Protein AF-A0A452QYX8-F1 (afdb_monomer_lite)

Foldseek 3Di:
DDDDDDDDDDDDDDDDDDDDDDDDDDDDDDDDDDDDDDDDDDDDDDPPPPPPQLPPPPDPVVVVVVVLLDDPPPLLQLCVVDDVVVVVPDDPLLRLLVNLVSVLLNLLSVLLSLLSLCCSLPLVSCVVVVVDDPVLSCLLAVDSVLQSVLSVVLNVVVVVQCVVDSRRDFCLVSLCVQLHDPNVVSLLVRLLSLLQSLVVNVVVLVVCLVVPVVSVSSQVVSCPPVSVVNPHSSRSSCSSLVSLVCVLVSLVSSLVSDDPPDPRNVSSVVSSVSSVVSNVSSVVSNVVSVVVVVVCVVVVVPPDDPPPPDDDPDDDD

Structure (mmCIF, N/CA/C/O backbone):
data_AF-A0A452QYX8-F1
#
_entry.id   AF-A0A452QYX8-F1
#
loop_
_atom_site.group_PDB
_atom_site.id
_atom_site.type_symbol
_atom_site.label_atom_id
_atom_site.label_alt_id
_atom_site.label_comp_id
_atom_site.label_asym_id
_atom_site.label_entity_id
_atom_site.label_seq_id
_atom_site.pdbx_PDB_ins_code
_atom_site.Cartn_x
_atom_site.Cartn_y
_atom_site.Cartn_z
_atom_site.occupancy
_atom_site.B_iso_or_equiv
_atom_site.auth_seq_id
_atom_site.auth_comp_id
_atom_site.auth_asym_id
_atom_site.auth_atom_id
_atom_site.pdbx_PDB_model_num
ATOM 1 N N . MET A 1 1 ? 25.063 50.027 1.942 1.00 41.03 1 MET A N 1
ATOM 2 C CA . MET A 1 1 ? 25.929 49.756 3.109 1.00 41.03 1 MET A CA 1
ATOM 3 C C . MET A 1 1 ? 25.038 49.933 4.316 1.00 41.03 1 MET A C 1
ATOM 5 O O . MET A 1 1 ? 24.926 51.041 4.819 1.00 41.03 1 MET A O 1
ATOM 9 N N . ASP A 1 2 ? 24.307 48.876 4.660 1.00 30.17 2 ASP A N 1
ATOM 10 C CA . ASP A 1 2 ? 23.286 48.919 5.704 1.00 30.17 2 ASP A CA 1
ATOM 11 C C . ASP A 1 2 ? 23.851 48.430 7.032 1.00 30.17 2 ASP A C 1
ATOM 13 O O . ASP A 1 2 ? 24.549 47.418 7.113 1.00 30.17 2 ASP A O 1
ATOM 17 N N . VAL A 1 3 ? 23.571 49.237 8.048 1.00 35.19 3 VAL A N 1
ATOM 18 C CA . VAL A 1 3 ? 24.049 49.147 9.421 1.00 35.19 3 VAL A CA 1
ATOM 19 C C . VAL A 1 3 ? 23.201 48.125 10.165 1.00 35.19 3 VAL A C 1
ATOM 21 O O . VAL A 1 3 ? 21.988 48.282 10.287 1.00 35.19 3 VAL A O 1
ATOM 24 N N . ALA A 1 4 ? 23.857 47.090 10.682 1.00 36.78 4 ALA A N 1
ATOM 25 C CA . ALA A 1 4 ? 23.260 46.096 11.551 1.00 36.78 4 ALA A CA 1
ATOM 26 C C . ALA A 1 4 ? 23.839 46.195 12.968 1.00 36.78 4 ALA A C 1
ATOM 28 O O . ALA A 1 4 ? 25.051 46.308 13.160 1.00 36.78 4 ALA A O 1
ATOM 29 N N . THR A 1 5 ? 22.947 45.934 13.923 1.00 40.47 5 THR A N 1
ATOM 30 C CA . THR A 1 5 ? 23.172 45.324 15.246 1.00 40.47 5 THR A CA 1
ATOM 31 C C . THR A 1 5 ? 23.483 46.236 16.436 1.00 40.47 5 THR A C 1
ATOM 33 O O . THR A 1 5 ? 24.623 46.485 16.814 1.00 40.47 5 THR A O 1
ATOM 36 N N . GLU A 1 6 ? 22.393 46.608 17.104 1.00 32.75 6 GLU A N 1
ATOM 37 C CA . GLU A 1 6 ? 22.288 46.989 18.510 1.00 32.75 6 GLU A CA 1
ATOM 38 C C . GLU A 1 6 ? 21.817 45.765 19.323 1.00 32.75 6 GLU A C 1
ATOM 40 O O . GLU A 1 6 ? 20.870 45.101 18.903 1.00 32.75 6 GLU A O 1
ATOM 45 N N . ALA A 1 7 ? 22.488 45.455 20.445 1.00 35.78 7 ALA A N 1
ATOM 46 C CA . ALA A 1 7 ? 21.925 44.913 21.702 1.00 35.78 7 ALA A CA 1
ATOM 47 C C . ALA A 1 7 ? 23.021 44.259 22.575 1.00 35.78 7 ALA A C 1
ATOM 49 O O . ALA A 1 7 ? 23.291 43.063 22.478 1.00 35.78 7 ALA A O 1
ATOM 50 N N . ALA A 1 8 ? 23.608 45.031 23.494 1.00 33.41 8 ALA A N 1
ATOM 51 C CA . ALA A 1 8 ? 24.379 44.506 24.622 1.00 33.41 8 ALA A CA 1
ATOM 52 C C . ALA A 1 8 ? 23.464 44.433 25.858 1.00 33.41 8 ALA A C 1
ATOM 54 O O . ALA A 1 8 ? 22.992 45.459 26.346 1.00 33.41 8 ALA A O 1
ATOM 55 N N . ARG A 1 9 ? 23.188 43.219 26.357 1.00 37.72 9 ARG A N 1
ATOM 56 C CA . ARG A 1 9 ? 22.491 42.985 27.633 1.00 37.72 9 ARG A CA 1
ATOM 57 C C . ARG A 1 9 ? 23.493 42.658 28.738 1.00 37.72 9 ARG A C 1
ATOM 59 O O . ARG A 1 9 ? 24.423 41.881 28.549 1.00 37.72 9 ARG A O 1
ATOM 66 N N . LEU A 1 10 ? 23.252 43.292 29.878 1.00 34.25 10 LEU A N 1
ATOM 67 C CA . LEU A 1 10 ? 24.051 43.315 31.094 1.00 34.25 10 LEU A CA 1
ATOM 68 C C . LEU A 1 10 ? 23.762 42.140 32.057 1.00 34.25 10 LEU A C 1
ATOM 70 O O . LEU A 1 10 ? 22.694 41.534 32.019 1.00 34.25 10 LEU A O 1
ATOM 74 N N . HIS A 1 11 ? 24.696 41.998 33.007 1.00 36.09 11 HIS A N 1
ATOM 75 C CA . HIS A 1 11 ? 24.599 41.443 34.369 1.00 36.09 11 HIS A CA 1
ATOM 76 C C . HIS A 1 11 ? 24.686 39.920 34.580 1.00 36.09 11 HIS A C 1
ATOM 78 O O . HIS A 1 11 ? 23.686 39.215 34.674 1.00 36.09 11 HIS A O 1
ATOM 84 N N . GLN A 1 12 ? 25.915 39.458 34.847 1.00 31.02 12 GLN A N 1
ATOM 85 C CA . GLN A 1 12 ? 26.198 38.323 35.731 1.00 31.02 12 GLN A CA 1
ATOM 86 C C . GLN A 1 12 ? 27.118 38.784 36.878 1.00 31.02 12 GLN A C 1
ATOM 88 O O . GLN A 1 12 ? 28.213 39.285 36.639 1.00 31.02 12 GLN A O 1
ATOM 93 N N . SER A 1 13 ? 26.652 38.584 38.109 1.00 32.91 13 SER A N 1
ATOM 94 C CA . SER A 1 13 ? 27.374 38.654 39.390 1.00 32.91 13 SER A CA 1
ATOM 95 C C . SER A 1 13 ? 26.723 37.596 40.289 1.00 32.91 13 SER A C 1
ATOM 97 O O . SER A 1 13 ? 25.525 37.377 40.157 1.00 32.91 13 SER A O 1
ATOM 99 N N . ALA A 1 14 ? 27.327 36.966 41.287 1.00 31.86 14 ALA A N 1
ATOM 100 C CA . ALA A 1 14 ? 28.685 36.557 41.615 1.00 31.86 14 ALA A CA 1
ATOM 101 C C . ALA A 1 14 ? 28.536 35.623 42.846 1.00 31.86 14 ALA A C 1
ATOM 103 O O . ALA A 1 14 ? 27.644 35.833 43.661 1.00 31.86 14 ALA A O 1
ATOM 104 N N . SER A 1 15 ? 29.465 34.674 42.994 1.00 31.38 15 SER A N 1
ATOM 105 C CA . SER A 1 15 ? 29.974 34.071 44.246 1.00 31.38 15 SER A CA 1
ATOM 106 C C . SER A 1 15 ? 29.137 33.125 45.145 1.00 31.38 15 SER A C 1
ATOM 108 O O . SER A 1 15 ? 28.291 33.536 45.929 1.00 31.38 15 SER A O 1
ATOM 110 N N . SER A 1 16 ? 29.495 31.836 45.065 1.00 30.66 16 SER A N 1
ATOM 111 C CA . SER A 1 16 ? 30.162 30.962 46.067 1.00 30.66 16 SER A CA 1
ATOM 112 C C . SER A 1 16 ? 29.931 31.101 47.593 1.00 30.66 16 SER A C 1
ATOM 114 O O . SER A 1 16 ? 30.224 32.145 48.166 1.00 30.66 16 SER A O 1
ATOM 116 N N . SER A 1 17 ? 29.621 29.972 48.272 1.00 31.33 17 SER A N 1
ATOM 117 C CA . SER A 1 17 ? 30.535 29.202 49.176 1.00 31.33 17 SER A CA 1
ATOM 118 C C . SER A 1 17 ? 29.911 28.561 50.445 1.00 31.33 17 SER A C 1
ATOM 120 O O . SER A 1 17 ? 29.167 29.202 51.175 1.00 31.33 17 SER A O 1
ATOM 122 N N . ALA A 1 18 ? 30.419 27.348 50.748 1.00 31.34 18 ALA A N 1
ATOM 123 C CA . ALA A 1 18 ? 30.773 26.752 52.062 1.00 31.34 18 ALA A CA 1
ATOM 124 C C . ALA A 1 18 ? 29.769 25.920 52.920 1.00 31.34 18 ALA A C 1
ATOM 126 O O . ALA A 1 18 ? 28.916 26.437 53.628 1.00 31.34 18 ALA A O 1
ATOM 127 N N . SER A 1 19 ? 30.009 24.595 52.898 1.00 30.27 19 SER A N 1
ATOM 128 C CA . SER A 1 19 ? 30.256 23.604 53.981 1.00 30.27 19 SER A CA 1
ATOM 129 C C . SER A 1 19 ? 29.717 23.771 55.423 1.00 30.27 19 SER A C 1
ATOM 131 O O . SER A 1 19 ? 30.043 24.749 56.086 1.00 30.27 19 SER A O 1
ATOM 133 N N . SER A 1 20 ? 29.157 22.687 56.009 1.00 33.16 20 SER A N 1
ATOM 134 C CA . SER A 1 20 ? 29.792 21.824 57.059 1.00 33.16 20 SER A CA 1
ATOM 135 C C . SER A 1 20 ? 28.806 21.072 57.992 1.00 33.16 20 SER A C 1
ATOM 137 O O . SER A 1 20 ? 27.947 21.670 58.624 1.00 33.16 20 SER A O 1
ATOM 139 N N . LEU A 1 21 ? 29.011 19.749 58.082 1.00 30.14 21 LEU A N 1
ATOM 140 C CA . LEU A 1 21 ? 28.940 18.785 59.209 1.00 30.14 21 LEU A CA 1
ATOM 141 C C . LEU A 1 21 ? 28.249 19.133 60.565 1.00 30.14 21 LEU A C 1
ATOM 143 O O . LEU A 1 21 ? 28.649 20.067 61.249 1.00 30.14 21 LEU A O 1
ATOM 147 N N . SER A 1 22 ? 27.427 18.183 61.063 1.00 32.44 22 SER A N 1
ATOM 148 C CA . SER A 1 22 ? 27.677 17.343 62.274 1.00 32.44 22 SER A CA 1
ATOM 149 C C . SER A 1 22 ? 26.584 17.258 63.375 1.00 32.44 22 SER A C 1
ATOM 151 O O . SER A 1 22 ? 26.289 18.225 64.066 1.00 32.44 22 SER A O 1
ATOM 153 N N . THR A 1 23 ? 26.157 16.010 63.643 1.00 32.28 23 THR A N 1
ATOM 154 C CA . THR A 1 23 ? 25.865 15.342 64.946 1.00 32.28 23 THR A CA 1
ATOM 155 C C . THR A 1 23 ? 24.762 15.804 65.914 1.00 32.28 23 THR A C 1
ATOM 157 O O . THR A 1 23 ? 24.773 16.934 66.390 1.00 32.28 23 THR A O 1
ATOM 160 N N . ARG A 1 24 ? 23.956 14.808 66.346 1.00 34.75 24 ARG A N 1
ATOM 161 C CA . ARG A 1 24 ? 23.417 14.468 67.701 1.00 34.75 24 ARG A CA 1
ATOM 162 C C . ARG A 1 24 ? 22.048 13.780 67.523 1.00 34.75 24 ARG A C 1
ATOM 164 O O . ARG A 1 24 ? 21.297 14.198 66.661 1.00 34.75 24 ARG A O 1
ATOM 171 N N . SER A 1 25 ? 21.592 12.785 68.279 1.00 32.38 25 SER A N 1
ATOM 172 C CA . SER A 1 25 ? 22.139 11.869 69.285 1.00 32.38 25 SER A CA 1
ATOM 173 C C . SER A 1 25 ? 21.069 10.774 69.508 1.00 32.38 25 SER A C 1
ATOM 175 O O . SER A 1 25 ? 19.920 10.941 69.110 1.00 32.38 25 SER A O 1
ATOM 177 N N . LEU A 1 26 ? 21.490 9.672 70.120 1.00 35.78 26 LEU A N 1
ATOM 178 C CA . LEU A 1 26 ? 20.805 8.404 70.415 1.00 35.78 26 LEU A CA 1
ATOM 179 C C . LEU A 1 26 ? 19.522 8.514 71.265 1.00 35.78 26 LEU A C 1
ATOM 181 O O . LEU A 1 26 ? 19.498 9.331 72.174 1.00 35.78 26 LEU A O 1
ATOM 185 N N . GLU A 1 27 ? 18.564 7.592 71.064 1.00 32.50 27 GLU A N 1
ATOM 186 C CA . GLU A 1 27 ? 18.103 6.619 72.085 1.00 32.50 27 GLU A CA 1
ATOM 187 C C . GLU A 1 27 ? 17.128 5.559 71.498 1.00 32.50 27 GLU A C 1
ATOM 189 O O . GLU A 1 27 ? 16.281 5.845 70.658 1.00 32.50 27 GLU A O 1
ATOM 194 N N . ASN A 1 28 ? 17.323 4.306 71.923 1.00 32.19 28 ASN A N 1
ATOM 195 C CA . ASN A 1 28 ? 16.613 3.041 71.613 1.00 32.19 28 ASN A CA 1
ATOM 196 C C . ASN A 1 28 ? 15.821 2.635 72.902 1.00 32.19 28 ASN A C 1
ATOM 198 O O . ASN A 1 28 ? 15.945 3.380 73.875 1.00 32.19 28 ASN A O 1
ATOM 202 N N . PRO A 1 29 ? 15.191 1.448 73.115 1.00 48.88 29 PRO A N 1
ATOM 203 C CA . PRO A 1 29 ? 14.527 0.424 72.275 1.00 48.88 29 PRO A CA 1
ATOM 204 C C . PRO A 1 29 ? 13.103 0.036 72.788 1.00 48.88 29 PRO A C 1
ATOM 206 O O . PRO A 1 29 ? 12.734 0.337 73.920 1.00 48.88 29 PRO A O 1
ATOM 209 N N . THR A 1 30 ? 12.308 -0.744 72.035 1.00 35.09 30 THR A N 1
ATOM 210 C CA . THR A 1 30 ? 11.285 -1.688 72.589 1.00 35.09 30 THR A CA 1
ATOM 211 C C . THR A 1 30 ? 10.844 -2.724 71.520 1.00 35.09 30 THR A C 1
ATOM 213 O O . THR A 1 30 ? 11.145 -2.521 70.346 1.00 35.09 30 THR A O 1
ATOM 216 N N . PRO A 1 31 ? 10.244 -3.884 71.881 1.00 44.38 31 PRO A N 1
ATOM 217 C CA . PRO A 1 31 ? 10.705 -5.217 71.481 1.00 44.38 31 PRO A CA 1
ATOM 218 C C . PRO A 1 31 ? 9.672 -5.955 70.580 1.00 44.38 31 PRO A C 1
ATOM 220 O O . PRO A 1 31 ? 8.654 -5.369 70.208 1.00 44.38 31 PRO A O 1
ATOM 223 N N . PRO A 1 32 ? 9.916 -7.221 70.175 1.00 53.66 32 PRO A N 1
ATOM 224 C CA . PRO A 1 32 ? 9.121 -7.919 69.164 1.00 53.66 32 PRO A CA 1
ATOM 225 C C . PRO A 1 32 ? 7.902 -8.596 69.802 1.00 53.66 32 PRO A C 1
ATOM 227 O O . PRO A 1 32 ? 7.934 -8.835 70.995 1.00 53.66 32 PRO A O 1
ATOM 230 N N . PHE A 1 33 ? 6.855 -8.921 69.036 1.00 32.00 33 PHE A N 1
ATOM 231 C CA . PHE A 1 33 ? 6.054 -10.158 69.149 1.00 32.00 33 PHE A CA 1
ATOM 232 C C . PHE A 1 33 ? 4.836 -10.089 68.210 1.00 32.00 33 PHE A C 1
ATOM 234 O O . PHE A 1 33 ? 3.976 -9.218 68.302 1.00 32.00 33 PHE A O 1
ATOM 241 N N . THR A 1 34 ? 4.766 -11.053 67.297 1.00 42.81 34 THR A N 1
ATOM 242 C CA . THR A 1 34 ? 3.585 -11.405 66.499 1.00 42.81 34 THR A CA 1
ATOM 243 C C . THR A 1 34 ? 2.470 -11.992 67.368 1.00 42.81 34 THR A C 1
ATOM 245 O O . THR A 1 34 ? 2.772 -12.740 68.298 1.00 42.81 34 THR A O 1
ATOM 248 N N . PRO A 1 35 ? 1.204 -11.861 66.940 1.00 33.78 35 PRO A N 1
ATOM 249 C CA . PRO A 1 35 ? 0.357 -13.049 66.866 1.00 33.78 35 PRO A CA 1
ATOM 250 C C . PRO A 1 35 ? -0.402 -13.168 65.536 1.00 33.78 35 PRO A C 1
ATOM 252 O O . PRO A 1 35 ? -0.934 -12.205 64.985 1.00 33.78 35 PRO A O 1
ATOM 255 N N . LYS A 1 36 ? -0.453 -14.404 65.028 1.00 35.38 36 LYS A N 1
ATOM 256 C CA . LYS A 1 36 ? -1.333 -14.841 63.941 1.00 35.38 36 LYS A CA 1
ATOM 257 C C . LYS A 1 36 ? -2.718 -15.219 64.487 1.00 35.38 36 LYS A C 1
ATOM 259 O O . LYS A 1 36 ? -2.832 -15.697 65.608 1.00 35.38 36 LYS A O 1
ATOM 264 N N . MET A 1 37 ? -3.680 -15.152 63.561 1.00 34.94 37 MET A N 1
ATOM 265 C CA . MET A 1 37 ? -5.010 -15.785 63.489 1.00 34.94 37 MET A CA 1
ATOM 266 C C . MET A 1 37 ? -6.230 -14.975 63.937 1.00 34.94 37 MET A C 1
ATOM 268 O O . MET A 1 37 ? -6.358 -14.543 65.074 1.00 34.94 37 MET A O 1
ATOM 272 N N . GLY A 1 38 ? -7.168 -14.855 62.985 1.00 32.44 38 GLY A N 1
ATOM 273 C CA . GLY A 1 38 ? -8.522 -14.355 63.208 1.00 32.44 38 GLY A CA 1
ATOM 274 C C . GLY A 1 38 ? -9.148 -13.568 62.051 1.00 32.44 38 GLY A C 1
ATOM 275 O O . GLY A 1 38 ? -9.873 -12.617 62.323 1.00 32.44 38 GLY A O 1
ATOM 276 N N . ARG A 1 39 ? -8.906 -13.888 60.765 1.00 34.25 39 ARG A N 1
ATOM 277 C CA . ARG A 1 39 ? -9.647 -13.209 59.681 1.00 34.25 39 ARG A CA 1
ATOM 278 C C . ARG A 1 39 ? -11.029 -13.854 59.526 1.00 34.25 39 ARG A C 1
ATOM 280 O O . ARG A 1 39 ? -11.170 -14.896 58.893 1.00 34.25 39 ARG A O 1
ATOM 287 N N . ARG A 1 40 ? -12.044 -13.221 60.126 1.00 33.22 40 ARG A N 1
ATOM 288 C CA . ARG A 1 40 ? -13.458 -13.442 59.794 1.00 33.22 40 ARG A CA 1
ATOM 289 C C . ARG A 1 40 ? -13.692 -13.133 58.318 1.00 33.22 40 ARG A C 1
ATOM 291 O O . ARG A 1 40 ? -13.220 -12.126 57.797 1.00 33.22 40 ARG A O 1
ATOM 298 N N . SER A 1 41 ? -14.465 -14.014 57.699 1.00 37.12 41 SER A N 1
ATOM 299 C CA . SER A 1 41 ? -15.096 -13.857 56.397 1.00 37.12 41 SER A CA 1
ATOM 300 C C . SER A 1 41 ? -15.918 -12.566 56.332 1.00 37.12 41 SER A C 1
ATOM 302 O O . SER A 1 41 ? -16.896 -12.421 57.062 1.00 37.12 41 SER A O 1
ATOM 304 N N . ILE A 1 42 ? -15.561 -11.678 55.407 1.00 35.84 42 ILE A N 1
ATOM 305 C CA . ILE A 1 42 ? -16.484 -10.716 54.804 1.00 35.84 42 ILE A CA 1
ATOM 306 C C . ILE A 1 42 ? -16.352 -10.931 53.297 1.00 35.84 42 ILE A C 1
ATOM 308 O O . ILE A 1 42 ? -15.283 -10.720 52.727 1.00 35.84 42 ILE A O 1
ATOM 312 N N . LYS A 1 43 ? -17.425 -11.433 52.678 1.00 31.25 43 LYS A N 1
ATOM 313 C CA . LYS A 1 43 ? -17.579 -11.495 51.224 1.00 31.25 43 LYS A CA 1
ATOM 314 C C . LYS A 1 43 ? -17.567 -10.060 50.695 1.00 31.25 43 LYS A C 1
ATOM 316 O O . LYS A 1 43 ? -18.509 -9.317 50.957 1.00 31.25 43 LYS A O 1
ATOM 321 N N . SER A 1 44 ? -16.523 -9.688 49.965 1.00 31.31 44 SER A N 1
ATOM 322 C CA . SER A 1 44 ? -16.561 -8.527 49.074 1.00 31.31 44 SER A CA 1
ATOM 323 C C . SER A 1 44 ? -17.260 -8.928 47.768 1.00 31.31 44 SER A C 1
ATOM 325 O O . SER A 1 44 ? -17.103 -10.077 47.344 1.00 31.31 44 SER A O 1
ATOM 327 N N . PRO A 1 45 ? -18.037 -8.037 47.128 1.00 35.78 45 PRO A N 1
ATOM 328 C CA . PRO A 1 45 ? -18.717 -8.354 45.882 1.00 35.78 45 PRO A CA 1
ATOM 329 C C . PRO A 1 45 ? -17.677 -8.541 44.778 1.00 35.78 45 PRO A C 1
ATOM 331 O O . PRO A 1 45 ? -16.727 -7.769 44.661 1.00 35.78 45 PRO A O 1
ATOM 334 N N . SER A 1 46 ? -17.874 -9.583 43.986 1.00 32.62 46 SER A N 1
ATOM 335 C CA . SER A 1 46 ? -17.121 -9.915 42.785 1.00 32.62 46 SER A CA 1
ATOM 336 C C . SER A 1 46 ? -17.086 -8.744 41.793 1.00 32.62 46 SER A C 1
ATOM 338 O O . SER A 1 46 ? -18.026 -8.561 41.022 1.00 32.62 46 SER A O 1
ATOM 340 N N . LEU A 1 47 ? -15.989 -7.982 41.773 1.00 40.69 47 LEU A N 1
ATOM 341 C CA . LEU A 1 47 ? -15.476 -7.453 40.512 1.00 40.69 47 LEU A CA 1
ATOM 342 C C . LEU A 1 47 ? -14.880 -8.651 39.772 1.00 40.69 47 LEU A C 1
ATOM 344 O O . LEU A 1 47 ? -13.986 -9.307 40.307 1.00 40.69 47 LEU A O 1
ATOM 348 N N . GLY A 1 48 ? -15.408 -8.957 38.587 1.00 35.84 48 GLY A N 1
ATOM 349 C CA . GLY A 1 48 ? -14.852 -9.970 37.696 1.00 35.84 48 GLY A CA 1
ATOM 350 C C . GLY A 1 48 ? -13.383 -9.661 37.435 1.00 35.84 48 GLY A C 1
ATOM 351 O O . GLY A 1 48 ? -13.050 -8.706 36.739 1.00 35.84 48 GLY A O 1
ATOM 352 N N . PHE A 1 49 ? -12.513 -10.429 38.077 1.00 37.47 49 PHE A N 1
ATOM 353 C CA . PHE A 1 49 ? -11.073 -10.329 37.952 1.00 37.47 49 PHE A CA 1
ATOM 354 C C . PHE A 1 49 ? -10.725 -10.961 36.596 1.00 37.47 49 PHE A C 1
ATOM 356 O O . PHE A 1 49 ? -10.810 -12.178 36.442 1.00 37.47 49 PHE A O 1
ATOM 363 N N . CYS A 1 50 ? -10.407 -10.138 35.591 1.00 43.31 50 CYS A N 1
ATOM 364 C CA . CYS A 1 50 ? -9.714 -10.596 34.384 1.00 43.31 50 CYS A CA 1
ATOM 365 C C . CYS A 1 50 ? -8.286 -10.976 34.796 1.00 43.31 50 CYS A C 1
ATOM 367 O O . CYS A 1 50 ? -7.371 -10.163 34.708 1.00 43.31 50 CYS A O 1
ATOM 369 N N . THR A 1 51 ? -8.133 -12.162 35.385 1.00 40.81 51 THR A N 1
ATOM 370 C CA . THR A 1 51 ? -6.833 -12.728 35.791 1.00 40.81 51 THR A CA 1
ATOM 371 C C . THR A 1 51 ? -6.312 -13.795 34.873 1.00 40.81 51 THR A C 1
ATOM 373 O O . THR A 1 51 ? -5.144 -14.161 34.994 1.00 40.81 51 THR A O 1
ATOM 376 N N . ASP A 1 52 ? -7.142 -14.295 33.972 1.00 45.28 52 ASP A N 1
ATOM 377 C CA . ASP A 1 52 ? -6.574 -15.012 32.857 1.00 45.28 52 ASP A CA 1
ATOM 378 C C . ASP A 1 52 ? -5.837 -13.951 32.055 1.00 45.28 52 ASP A C 1
ATOM 380 O O . ASP A 1 52 ? -6.393 -12.889 31.749 1.00 45.28 52 ASP A O 1
ATOM 384 N N . ALA A 1 53 ? -4.547 -14.191 31.799 1.00 46.09 53 ALA A N 1
ATOM 385 C CA . ALA A 1 53 ? -3.860 -13.467 30.748 1.00 46.09 53 ALA A CA 1
ATOM 386 C C . ALA A 1 53 ? -4.852 -13.393 29.575 1.00 46.09 53 ALA A C 1
ATOM 388 O O . ALA A 1 53 ? -5.568 -14.358 29.306 1.00 46.09 53 ALA A O 1
ATOM 389 N N . LEU A 1 54 ? -4.988 -12.247 28.922 1.00 54.28 54 LEU A N 1
ATOM 390 C CA . LEU A 1 54 ? -5.838 -12.219 27.735 1.00 54.28 54 LEU A CA 1
ATOM 391 C C . LEU A 1 54 ? -5.139 -13.031 26.621 1.00 54.28 54 LEU A C 1
ATOM 393 O O . LEU A 1 54 ? -5.793 -13.659 25.806 1.00 54.28 54 LEU A O 1
ATOM 397 N N . LEU A 1 55 ? -3.811 -13.195 26.686 1.00 54.28 55 LEU A N 1
ATOM 398 C CA . LEU A 1 55 ? -2.989 -13.887 25.686 1.00 54.28 55 LEU A CA 1
ATOM 399 C C . LEU A 1 55 ? -2.403 -15.302 26.009 1.00 54.28 55 LEU A C 1
ATOM 401 O O . LEU A 1 55 ? -1.362 -15.645 25.460 1.00 54.28 55 LEU A O 1
ATOM 405 N N . PRO A 1 56 ? -3.010 -16.202 26.815 1.00 43.38 56 PRO A N 1
ATOM 406 C CA . PRO A 1 56 ? -2.519 -17.559 27.064 1.00 43.38 56 PRO A CA 1
ATOM 407 C C . PRO A 1 56 ? -2.931 -18.542 25.956 1.00 43.38 56 PRO A C 1
ATOM 409 O O . PRO A 1 56 ? -2.637 -19.732 26.049 1.00 43.38 56 PRO A O 1
ATOM 412 N N . HIS A 1 57 ? -3.594 -18.063 24.898 1.00 45.06 57 HIS A N 1
ATOM 413 C CA . HIS A 1 57 ? -4.097 -18.878 23.792 1.00 45.06 57 HIS A CA 1
ATOM 414 C C . HIS A 1 57 ? -3.642 -18.388 22.409 1.00 45.06 57 HIS A C 1
ATOM 416 O O . HIS A 1 57 ? -4.406 -18.460 21.447 1.00 45.06 57 HIS A O 1
ATOM 422 N N . LEU A 1 58 ? -2.373 -17.988 22.270 1.00 49.03 58 LEU A N 1
ATOM 423 C CA . LEU A 1 58 ? -1.652 -18.200 21.003 1.00 49.03 58 LEU A CA 1
ATOM 424 C C . LEU A 1 58 ? -1.465 -19.720 20.812 1.00 49.03 58 LEU A C 1
ATOM 426 O O . LEU A 1 58 ? -0.368 -20.249 20.967 1.00 49.03 58 LEU A O 1
ATOM 430 N N . LEU A 1 59 ? -2.564 -20.451 20.601 1.00 43.75 59 LEU A N 1
ATOM 431 C CA . LEU A 1 59 ? -2.518 -21.877 20.297 1.00 43.75 59 LEU A CA 1
ATOM 432 C C . LEU A 1 59 ? -1.909 -22.076 18.908 1.00 43.75 59 LEU A C 1
ATOM 434 O O . LEU A 1 59 ? -2.091 -21.263 18.003 1.00 43.75 59 LEU A O 1
ATOM 438 N N . GLU A 1 60 ? -1.210 -23.198 18.777 1.00 47.00 60 GLU A N 1
ATOM 439 C CA . GLU A 1 60 ? -0.401 -23.663 17.644 1.00 47.00 60 GLU A CA 1
ATOM 440 C C . GLU A 1 60 ? -1.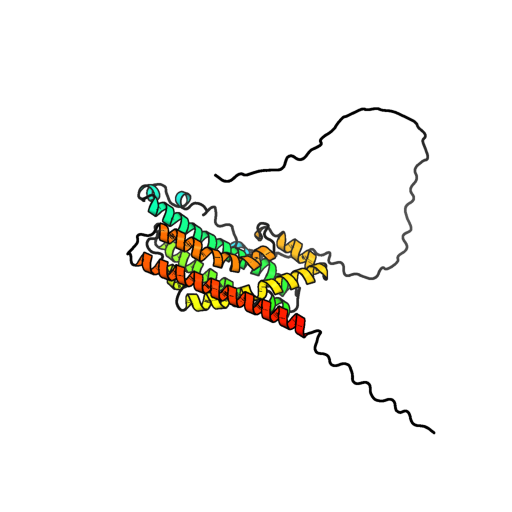080 -23.616 16.259 1.00 47.00 60 GLU A C 1
ATOM 442 O O . GLU A 1 60 ? -0.397 -23.747 15.247 1.00 47.00 60 GLU A O 1
ATOM 447 N N . GLU A 1 61 ? -2.390 -23.365 16.184 1.00 47.75 61 GLU A N 1
ATOM 448 C CA . GLU A 1 61 ? -3.140 -23.199 14.933 1.00 47.75 61 GLU A CA 1
ATOM 449 C C . GLU A 1 61 ? -2.932 -21.821 14.267 1.00 47.75 61 GLU A C 1
ATOM 451 O O . GLU A 1 61 ? -2.877 -21.755 13.040 1.00 47.75 61 GLU A O 1
ATOM 456 N N . ASP A 1 62 ? -2.719 -20.738 15.031 1.00 49.12 62 ASP A N 1
ATOM 457 C CA . ASP A 1 62 ? -2.444 -19.391 14.475 1.00 49.12 62 ASP A CA 1
ATOM 458 C C . ASP A 1 62 ? -0.974 -19.235 14.034 1.00 49.12 62 ASP A C 1
ATOM 460 O O . ASP A 1 62 ? -0.632 -18.392 13.203 1.00 49.12 62 ASP A O 1
ATOM 464 N N . LEU A 1 63 ? -0.082 -20.095 14.543 1.00 49.81 63 LEU A N 1
ATOM 465 C CA . LEU A 1 63 ? 1.349 -20.115 14.217 1.00 49.81 63 LEU A CA 1
ATOM 466 C C . LEU A 1 63 ? 1.619 -20.334 12.715 1.00 49.81 63 LEU A C 1
ATOM 468 O O . LEU A 1 63 ? 2.612 -19.821 12.201 1.00 49.81 63 LEU A O 1
ATOM 472 N N . GLY A 1 64 ? 0.720 -21.021 11.998 1.00 50.94 64 GLY A N 1
ATOM 473 C CA . GLY A 1 64 ? 0.828 -21.256 10.553 1.00 50.94 64 GLY A CA 1
ATOM 474 C C . GLY A 1 64 ? 0.637 -20.000 9.693 1.00 50.94 64 GLY A C 1
ATOM 475 O O . GLY A 1 64 ? 1.384 -19.796 8.742 1.00 50.94 64 GLY A O 1
ATOM 476 N N . GLN A 1 65 ? -0.311 -19.125 10.046 1.00 52.09 65 GLN A N 1
ATOM 477 C CA . GLN A 1 65 ? -0.508 -17.821 9.381 1.00 52.09 65 GLN A CA 1
ATOM 478 C C . GLN A 1 65 ? 0.539 -16.800 9.829 1.00 52.09 65 GLN A C 1
ATOM 480 O O . GLN A 1 65 ? 0.945 -15.904 9.092 1.00 52.09 65 GLN A O 1
ATOM 485 N N . LEU A 1 66 ? 1.030 -16.982 11.048 1.00 52.66 66 LEU A N 1
ATOM 486 C CA . LEU A 1 66 ? 2.081 -16.189 11.640 1.00 52.66 66 LEU A CA 1
ATOM 487 C C . LEU A 1 66 ? 3.476 -16.504 11.026 1.00 52.66 66 LEU A C 1
ATOM 489 O O . LEU A 1 66 ? 4.325 -15.611 10.974 1.00 52.66 66 LEU A O 1
ATOM 493 N N . LEU A 1 67 ? 3.738 -17.700 10.496 1.00 53.00 67 LEU A N 1
ATOM 494 C CA . LEU A 1 67 ? 4.985 -18.021 9.771 1.00 53.00 67 LEU A CA 1
ATOM 495 C C . LEU A 1 67 ? 5.225 -17.126 8.536 1.00 53.00 67 LEU A C 1
ATOM 497 O O . LEU A 1 67 ? 6.370 -16.866 8.180 1.00 53.00 67 LEU A O 1
ATOM 501 N N . ASP A 1 68 ? 4.169 -16.571 7.936 1.00 53.78 68 ASP A N 1
ATOM 502 C CA . ASP A 1 68 ? 4.245 -15.670 6.771 1.00 53.78 68 ASP A CA 1
ATOM 503 C C . ASP A 1 68 ? 4.606 -14.206 7.145 1.00 53.78 68 ASP A C 1
ATOM 505 O O . ASP A 1 68 ? 4.514 -13.284 6.332 1.00 53.78 68 ASP A O 1
ATOM 509 N N . LEU A 1 69 ? 4.989 -13.966 8.409 1.00 59.12 69 LEU A N 1
ATOM 510 C CA . LEU A 1 69 ? 5.492 -12.677 8.917 1.00 59.12 69 LEU A CA 1
ATOM 511 C C . LEU A 1 69 ? 6.945 -12.740 9.393 1.00 59.12 69 LEU A C 1
ATOM 513 O O . LEU A 1 69 ? 7.415 -11.787 10.034 1.00 59.12 69 LEU A O 1
ATOM 517 N N . GLU A 1 70 ? 7.642 -13.843 9.111 1.00 57.50 70 GLU A N 1
ATOM 518 C CA . GLU A 1 70 ? 9.069 -13.955 9.387 1.00 57.50 70 GLU A CA 1
ATOM 519 C C . GLU A 1 70 ? 9.846 -12.807 8.709 1.00 57.50 70 GLU A C 1
ATOM 521 O O . GLU A 1 70 ? 9.438 -12.288 7.663 1.00 57.50 70 GLU A O 1
ATOM 526 N N . PRO A 1 71 ? 10.944 -12.329 9.319 1.00 51.25 71 PRO A N 1
ATOM 527 C CA . PRO A 1 71 ? 11.808 -11.350 8.681 1.00 51.25 71 PRO A CA 1
ATOM 528 C C . PRO A 1 71 ? 12.379 -11.942 7.390 1.00 51.25 71 PRO A C 1
ATOM 530 O O . PRO A 1 71 ? 13.164 -12.883 7.453 1.00 51.25 71 PRO A O 1
ATOM 533 N N . GLU A 1 72 ? 12.047 -11.363 6.235 1.00 53.31 72 GLU A N 1
ATOM 534 C CA . GLU A 1 72 ? 12.896 -11.524 5.051 1.00 53.31 72 GLU A CA 1
ATOM 535 C C . GLU A 1 72 ? 14.308 -11.048 5.449 1.00 53.31 72 GLU A C 1
ATOM 537 O O . GLU A 1 72 ? 14.454 -9.893 5.875 1.00 53.31 72 GLU A O 1
ATOM 542 N N . PRO A 1 73 ? 15.328 -11.923 5.425 1.00 45.94 73 PRO A N 1
ATOM 543 C CA . PRO A 1 73 ? 16.648 -11.601 5.947 1.00 45.94 73 PRO A CA 1
ATOM 544 C C . PRO A 1 73 ? 17.300 -10.511 5.091 1.00 45.94 73 PRO A C 1
ATOM 546 O O . PRO A 1 73 ? 17.429 -10.674 3.881 1.00 45.94 73 PRO A O 1
ATOM 549 N N . ASP A 1 74 ? 17.691 -9.406 5.735 1.00 46.59 74 ASP A N 1
ATOM 550 C CA . ASP A 1 74 ? 18.628 -8.368 5.276 1.00 46.59 74 ASP A CA 1
ATOM 551 C C . ASP A 1 74 ? 18.654 -8.090 3.759 1.00 46.59 74 ASP A C 1
ATOM 553 O O . ASP A 1 74 ? 19.708 -7.987 3.130 1.00 46.59 74 ASP A O 1
ATOM 557 N N . ALA A 1 75 ? 17.479 -7.876 3.165 1.00 53.12 75 ALA A N 1
ATOM 558 C CA . ALA A 1 75 ? 17.340 -7.400 1.789 1.00 53.12 75 ALA A CA 1
ATOM 559 C C . ALA A 1 75 ? 17.673 -5.898 1.641 1.00 53.12 75 ALA A C 1
ATOM 561 O O . ALA A 1 75 ? 17.430 -5.313 0.586 1.00 53.12 75 ALA A O 1
ATOM 562 N N . GLN A 1 76 ? 18.220 -5.254 2.683 1.00 56.25 76 GLN A N 1
ATOM 563 C CA . GLN A 1 76 ? 18.560 -3.827 2.683 1.00 56.25 76 GLN A CA 1
ATOM 564 C C . GLN A 1 76 ? 19.613 -3.453 1.636 1.00 56.25 76 GLN A C 1
ATOM 566 O O . GLN A 1 76 ? 19.665 -2.295 1.236 1.00 56.25 76 GLN A O 1
ATOM 571 N N . ASN A 1 77 ? 20.456 -4.393 1.198 1.00 64.56 77 ASN A N 1
ATOM 572 C CA . ASN A 1 77 ? 21.485 -4.096 0.212 1.00 64.56 77 ASN A CA 1
ATOM 573 C C . ASN A 1 77 ? 21.504 -5.140 -0.906 1.00 64.56 77 ASN A C 1
ATOM 575 O O . ASN A 1 77 ? 22.048 -6.236 -0.759 1.00 64.56 77 ASN A O 1
ATOM 579 N N . TRP A 1 78 ? 20.945 -4.741 -2.050 1.00 76.62 78 TRP A N 1
ATOM 580 C CA . TRP A 1 78 ? 20.892 -5.538 -3.272 1.00 76.62 78 TRP A CA 1
ATOM 581 C C . TRP A 1 78 ? 22.270 -6.095 -3.665 1.00 76.62 78 TRP A C 1
ATOM 583 O O . TRP A 1 78 ? 22.372 -7.263 -4.036 1.00 76.62 78 TRP A O 1
ATOM 593 N N . GLN A 1 79 ? 23.348 -5.317 -3.504 1.00 70.31 79 GLN A N 1
ATOM 594 C CA . GLN A 1 79 ? 24.705 -5.745 -3.868 1.00 70.31 79 GLN A CA 1
ATOM 595 C C . GLN A 1 79 ? 25.219 -6.926 -3.033 1.00 70.31 79 GLN A C 1
ATOM 597 O O . GLN A 1 79 ? 26.111 -7.650 -3.469 1.00 70.31 79 GLN A O 1
ATOM 602 N N . HIS A 1 80 ? 24.696 -7.113 -1.818 1.00 67.62 80 HIS A N 1
ATOM 603 C CA . HIS A 1 80 ? 25.039 -8.252 -0.966 1.00 67.62 80 HIS A CA 1
ATOM 604 C C . HIS A 1 80 ? 24.163 -9.475 -1.257 1.00 67.62 80 HIS A C 1
ATOM 606 O O . HIS A 1 80 ? 24.592 -10.600 -1.004 1.00 67.62 80 HIS A O 1
ATOM 612 N N . THR A 1 81 ? 22.971 -9.264 -1.819 1.00 67.44 81 THR A N 1
ATOM 613 C CA . THR A 1 81 ? 22.051 -10.331 -2.233 1.00 67.44 81 THR A CA 1
ATOM 614 C C . THR A 1 81 ? 22.425 -10.918 -3.596 1.00 67.44 81 THR A C 1
ATOM 616 O O . THR A 1 81 ? 22.193 -12.101 -3.842 1.00 67.44 81 THR A O 1
ATOM 619 N N . VAL A 1 82 ? 23.021 -10.122 -4.489 1.00 65.94 82 VAL A N 1
ATOM 620 C CA . VAL A 1 82 ? 23.431 -10.565 -5.828 1.00 65.94 82 VAL A CA 1
ATOM 621 C C . VAL A 1 82 ? 24.941 -10.820 -5.865 1.00 65.94 82 VAL A C 1
ATOM 623 O O . VAL A 1 82 ? 25.727 -10.032 -5.352 1.00 65.94 82 VAL A O 1
ATOM 626 N N . GLY A 1 83 ? 25.368 -11.948 -6.445 1.00 69.00 83 GLY A N 1
ATOM 627 C CA . GLY A 1 83 ? 26.780 -12.349 -6.473 1.00 69.00 83 GLY A CA 1
ATOM 628 C C . GLY A 1 83 ? 27.704 -11.265 -7.051 1.00 69.00 83 GLY A C 1
ATOM 629 O O . GLY A 1 83 ? 27.352 -10.593 -8.021 1.00 69.00 83 GLY A O 1
ATOM 630 N N . LYS A 1 84 ? 28.911 -11.125 -6.478 1.00 69.38 84 LYS A N 1
ATOM 631 C CA . LYS A 1 84 ? 29.897 -10.077 -6.830 1.00 69.38 84 LYS A CA 1
ATOM 632 C C . LYS A 1 84 ? 30.220 -10.006 -8.329 1.00 69.38 84 LYS A C 1
ATOM 634 O O . LYS A 1 84 ? 30.486 -8.923 -8.842 1.00 69.38 84 LYS A O 1
ATOM 639 N N . ASP A 1 85 ? 30.143 -11.137 -9.025 1.00 70.81 85 ASP A N 1
ATOM 640 C CA . ASP A 1 85 ? 30.398 -11.236 -10.466 1.00 70.81 85 ASP A CA 1
ATOM 641 C C . ASP A 1 85 ? 29.340 -10.508 -11.312 1.00 70.81 85 ASP A C 1
ATOM 643 O O . ASP A 1 85 ? 29.654 -9.983 -12.378 1.00 70.81 85 ASP A O 1
ATOM 647 N N . VAL A 1 86 ? 28.096 -10.420 -10.825 1.00 74.75 86 VAL A N 1
ATOM 648 C CA . VAL A 1 86 ? 27.008 -9.690 -11.498 1.00 74.75 86 VAL A CA 1
ATOM 649 C C . VAL A 1 86 ? 27.199 -8.185 -11.342 1.00 74.75 86 VAL A C 1
ATOM 651 O O . VAL A 1 86 ? 27.022 -7.440 -12.301 1.00 74.75 86 VAL A O 1
ATOM 654 N N . VAL A 1 87 ? 27.604 -7.737 -10.150 1.00 79.44 87 VAL A N 1
ATOM 655 C CA . VAL A 1 87 ? 27.837 -6.314 -9.857 1.00 79.44 87 VAL A CA 1
ATOM 656 C C . VAL A 1 87 ? 29.028 -5.774 -10.658 1.00 79.44 87 VAL A C 1
ATOM 658 O O . VAL A 1 87 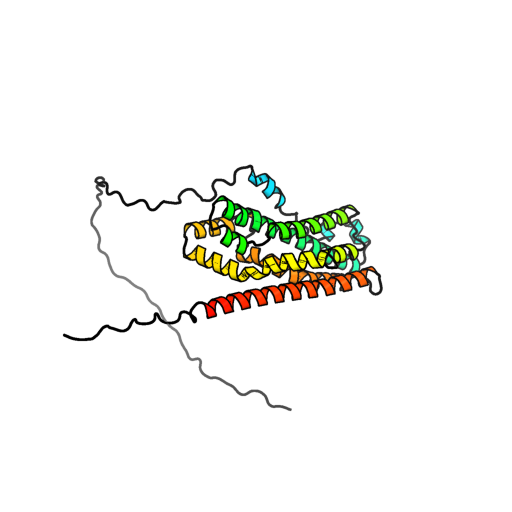? 28.967 -4.659 -11.167 1.00 79.44 87 VAL A O 1
ATOM 661 N N . ALA A 1 88 ? 30.081 -6.578 -10.845 1.00 78.06 88 ALA A N 1
ATOM 662 C CA . ALA A 1 88 ? 31.289 -6.180 -11.573 1.00 78.06 88 ALA A CA 1
ATOM 663 C C . ALA A 1 88 ? 31.054 -5.835 -13.060 1.00 78.06 88 ALA A C 1
ATOM 665 O O . ALA A 1 88 ? 31.869 -5.133 -13.658 1.00 78.06 88 ALA A O 1
ATOM 666 N N . GLY A 1 89 ? 29.962 -6.319 -13.661 1.00 82.12 89 GLY A N 1
ATOM 667 C CA . GLY A 1 89 ? 29.606 -6.059 -15.060 1.00 82.12 89 GLY A CA 1
ATOM 668 C C . GLY A 1 89 ? 28.700 -4.844 -15.288 1.00 82.12 89 GLY A C 1
ATOM 669 O O . GLY A 1 89 ? 28.322 -4.587 -16.431 1.00 82.12 89 GLY A O 1
ATOM 670 N N . LEU A 1 90 ? 28.311 -4.120 -14.234 1.00 85.94 90 LEU A N 1
ATOM 671 C CA . LEU A 1 90 ? 27.307 -3.055 -14.296 1.00 85.94 90 LEU A CA 1
ATOM 672 C C . LEU A 1 90 ? 27.934 -1.667 -14.125 1.00 85.94 90 LEU A C 1
ATOM 674 O O . LEU A 1 90 ? 28.942 -1.493 -13.443 1.00 85.94 90 LEU A O 1
ATOM 678 N N . SER A 1 91 ? 27.325 -0.656 -14.746 1.00 90.50 91 SER A N 1
ATOM 679 C CA . SER A 1 91 ? 27.705 0.740 -14.509 1.00 90.50 91 SER A CA 1
ATOM 680 C C . SER A 1 91 ? 27.167 1.219 -13.158 1.00 90.50 91 SER A C 1
ATOM 682 O O . SER A 1 91 ? 26.142 0.722 -12.694 1.00 90.50 91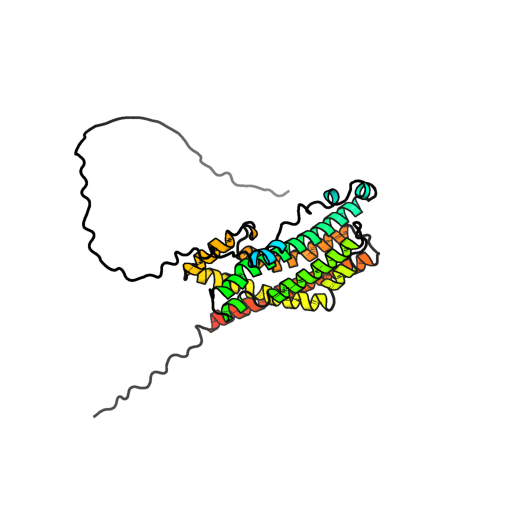 SER A O 1
ATOM 684 N N . GLN A 1 92 ? 27.806 2.226 -12.550 1.00 90.88 92 GLN A N 1
ATOM 685 C CA . GLN A 1 92 ? 27.350 2.785 -11.268 1.00 90.88 92 GLN A CA 1
ATOM 686 C C . GLN A 1 92 ? 25.882 3.233 -11.322 1.00 90.88 92 GLN A C 1
ATOM 688 O O . GLN A 1 92 ? 25.107 2.896 -10.439 1.00 90.88 92 GLN A O 1
ATOM 693 N N . ARG A 1 93 ? 25.466 3.885 -12.417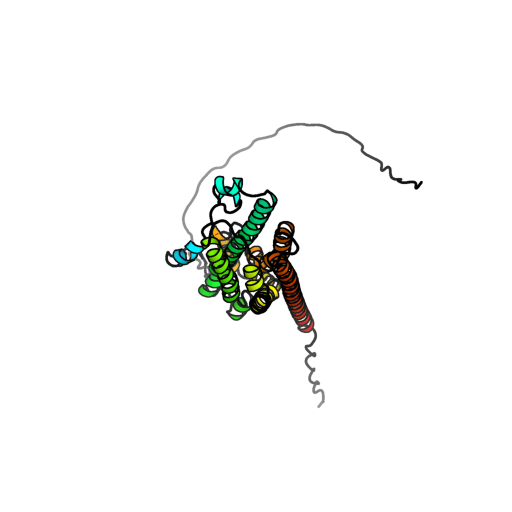 1.00 91.88 93 ARG A N 1
ATOM 694 C CA . ARG A 1 93 ? 24.068 4.290 -12.639 1.00 91.88 93 ARG A CA 1
ATOM 695 C C . ARG A 1 93 ? 23.097 3.108 -12.561 1.00 91.88 93 ARG A C 1
ATOM 697 O O . ARG A 1 93 ? 22.003 3.242 -12.028 1.00 91.88 93 ARG A O 1
ATOM 704 N N . GLU A 1 94 ? 23.491 1.965 -13.111 1.00 89.94 94 GLU A N 1
ATOM 705 C CA . GLU A 1 94 ? 22.662 0.758 -13.164 1.00 89.94 94 GLU A CA 1
ATOM 706 C C . GLU A 1 94 ? 22.649 0.020 -11.816 1.00 89.94 94 GLU A C 1
ATOM 708 O O . GLU A 1 94 ? 21.689 -0.682 -11.502 1.00 89.94 94 GLU A O 1
ATOM 713 N N . ILE A 1 95 ? 23.705 0.178 -11.014 1.00 90.19 95 ILE A N 1
ATOM 714 C CA . ILE A 1 95 ? 23.751 -0.268 -9.618 1.00 90.19 95 ILE A CA 1
ATOM 715 C C . ILE A 1 95 ? 22.784 0.582 -8.787 1.00 90.19 95 ILE A C 1
ATOM 717 O O . ILE A 1 95 ? 21.876 0.025 -8.174 1.00 90.19 95 ILE A O 1
ATOM 721 N N . ASP A 1 96 ? 22.897 1.911 -8.861 1.00 91.62 96 ASP A N 1
ATOM 722 C CA . ASP A 1 96 ? 22.035 2.849 -8.129 1.00 91.62 96 ASP A CA 1
ATOM 723 C C . ASP A 1 96 ? 20.553 2.644 -8.497 1.00 91.62 96 ASP A C 1
ATOM 725 O O . ASP A 1 96 ? 19.687 2.559 -7.625 1.00 91.62 96 ASP A O 1
ATOM 729 N N . ARG A 1 97 ? 20.246 2.459 -9.793 1.00 92.81 97 ARG A N 1
ATOM 730 C CA . ARG A 1 97 ? 18.886 2.133 -10.259 1.00 92.81 97 ARG A CA 1
ATOM 731 C C . ARG A 1 97 ? 18.339 0.879 -9.577 1.00 92.81 97 ARG A C 1
ATOM 733 O O . ARG A 1 97 ? 17.195 0.872 -9.125 1.00 92.81 97 ARG A O 1
ATOM 740 N N . ARG A 1 98 ? 19.139 -0.188 -9.502 1.00 90.25 98 ARG A N 1
ATOM 741 C CA . ARG A 1 98 ? 18.722 -1.458 -8.890 1.00 90.25 98 ARG A CA 1
ATOM 742 C C . ARG A 1 98 ? 18.559 -1.362 -7.386 1.00 90.25 98 ARG A C 1
ATOM 744 O O . ARG A 1 98 ? 17.661 -2.009 -6.856 1.00 90.25 98 ARG A O 1
ATOM 751 N N . GLU A 1 99 ? 19.379 -0.569 -6.709 1.00 90.81 99 GLU A N 1
ATOM 752 C CA . GLU A 1 99 ? 19.224 -0.327 -5.276 1.00 90.81 99 GLU A CA 1
ATOM 753 C C . GLU A 1 99 ? 17.884 0.334 -4.971 1.00 90.81 99 GLU A C 1
ATOM 755 O O . GLU A 1 99 ? 17.150 -0.166 -4.123 1.00 90.81 99 GLU A O 1
ATOM 760 N N . VAL A 1 100 ? 17.512 1.370 -5.727 1.00 93.69 100 VAL A N 1
ATOM 761 C CA . VAL A 1 100 ? 16.224 2.058 -5.553 1.00 93.69 100 VAL A CA 1
ATOM 762 C C . VAL A 1 100 ? 15.042 1.136 -5.881 1.00 93.69 100 VAL A C 1
ATOM 764 O O . VAL A 1 100 ? 14.048 1.115 -5.157 1.00 93.69 100 VAL A O 1
ATOM 767 N N . ILE A 1 101 ? 15.136 0.331 -6.947 1.00 93.06 101 ILE A N 1
ATOM 768 C CA . ILE A 1 101 ? 14.101 -0.667 -7.280 1.00 93.06 101 ILE A CA 1
ATOM 769 C C . ILE A 1 101 ? 13.984 -1.718 -6.170 1.00 93.06 101 ILE A C 1
ATOM 771 O O . ILE A 1 101 ? 12.885 -2.116 -5.784 1.00 93.06 101 ILE A O 1
ATOM 775 N N . ASN A 1 102 ? 15.113 -2.177 -5.632 1.00 90.56 102 ASN A N 1
ATOM 776 C CA . ASN A 1 102 ? 15.108 -3.123 -4.531 1.00 90.56 102 ASN A CA 1
ATOM 777 C C . ASN A 1 102 ? 14.510 -2.502 -3.263 1.00 90.56 102 ASN A C 1
ATOM 779 O O . ASN A 1 102 ? 13.718 -3.164 -2.599 1.00 90.56 102 ASN A O 1
ATOM 783 N N . GLU A 1 103 ? 14.828 -1.242 -2.961 1.00 93.31 103 GLU A N 1
ATOM 784 C CA . GLU A 1 103 ? 14.225 -0.486 -1.861 1.00 93.31 103 GLU A CA 1
ATOM 785 C C . GLU A 1 103 ? 12.700 -0.422 -2.003 1.00 93.31 103 GLU A C 1
ATOM 787 O O . GLU A 1 103 ? 11.999 -0.717 -1.037 1.00 93.31 103 GLU A O 1
ATOM 792 N N . LEU A 1 104 ? 12.178 -0.136 -3.203 1.00 94.00 104 LEU A N 1
ATOM 793 C CA . LEU A 1 104 ? 10.738 -0.160 -3.492 1.00 94.00 104 LEU A CA 1
ATOM 794 C C . LEU A 1 104 ? 10.107 -1.516 -3.155 1.00 94.00 104 LEU A C 1
ATOM 796 O O . LEU A 1 104 ? 9.079 -1.582 -2.485 1.00 94.00 104 LEU A O 1
ATOM 800 N N . PHE A 1 105 ? 10.733 -2.607 -3.584 1.00 92.19 105 PHE A N 1
ATOM 801 C CA . PHE A 1 105 ? 10.203 -3.953 -3.365 1.00 92.19 105 PHE A CA 1
ATOM 802 C C . PHE A 1 105 ? 10.294 -4.404 -1.904 1.00 92.19 105 PHE A C 1
ATOM 804 O O . PHE A 1 105 ? 9.385 -5.061 -1.400 1.00 92.19 105 PHE A O 1
ATOM 811 N N . VAL A 1 106 ? 11.373 -4.043 -1.209 1.00 91.00 106 VAL A N 1
ATOM 812 C CA . VAL A 1 106 ? 11.538 -4.330 0.223 1.00 91.00 106 VAL A CA 1
ATOM 813 C C . VAL A 1 106 ? 10.565 -3.499 1.056 1.00 91.00 106 VAL A C 1
ATOM 815 O O . VAL A 1 106 ? 9.975 -4.019 2.004 1.00 91.00 106 VAL A O 1
ATOM 818 N N . MET A 1 107 ? 10.361 -2.231 0.690 1.00 94.25 107 MET A N 1
ATOM 819 C CA . MET A 1 107 ? 9.351 -1.367 1.297 1.00 94.25 107 MET A CA 1
ATOM 820 C C . MET A 1 107 ? 7.966 -1.997 1.186 1.00 94.25 107 MET A C 1
ATOM 822 O O . MET A 1 107 ? 7.279 -2.109 2.199 1.00 94.25 107 MET A O 1
ATOM 826 N N . GLU A 1 108 ? 7.588 -2.454 -0.007 1.00 94.19 108 GLU A N 1
ATOM 827 C CA . GLU A 1 108 ? 6.284 -3.071 -0.239 1.00 94.19 108 GLU A CA 1
ATOM 828 C C . GLU A 1 108 ? 6.088 -4.348 0.586 1.00 94.19 108 GLU A C 1
ATOM 830 O O . GLU A 1 108 ? 5.082 -4.510 1.276 1.00 94.19 108 GLU A O 1
ATOM 835 N N . ALA A 1 109 ? 7.086 -5.235 0.598 1.00 91.75 109 ALA A N 1
ATOM 836 C CA . ALA A 1 109 ? 7.037 -6.441 1.420 1.00 91.75 109 ALA A CA 1
ATOM 837 C C . ALA A 1 109 ? 6.923 -6.108 2.920 1.00 91.75 109 ALA A C 1
ATOM 839 O O . ALA A 1 109 ? 6.167 -6.750 3.656 1.00 91.75 109 ALA A O 1
ATOM 840 N N . SER A 1 110 ? 7.647 -5.083 3.382 1.00 92.06 110 SER A N 1
ATOM 841 C CA . SER A 1 110 ? 7.554 -4.613 4.764 1.00 92.06 110 SER A CA 1
ATOM 842 C C . SER A 1 110 ? 6.177 -4.030 5.079 1.00 92.06 110 SER A C 1
ATOM 844 O O . SER A 1 110 ? 5.691 -4.224 6.195 1.00 92.06 110 SER A O 1
ATOM 846 N N . HIS A 1 111 ? 5.547 -3.340 4.130 1.00 95.50 111 HIS A N 1
ATOM 847 C CA . HIS A 1 111 ? 4.198 -2.813 4.296 1.00 95.50 111 HIS A CA 1
ATOM 848 C C . HIS A 1 111 ? 3.149 -3.907 4.406 1.00 95.50 111 HIS A C 1
ATOM 850 O O . HIS A 1 111 ? 2.414 -3.944 5.391 1.00 95.50 111 HIS A O 1
ATOM 856 N N . LEU A 1 112 ? 3.143 -4.862 3.476 1.00 94.81 112 LEU A N 1
ATOM 857 C CA . LEU A 1 112 ? 2.216 -5.990 3.533 1.00 94.81 112 LEU A CA 1
ATOM 858 C C . LEU A 1 112 ? 2.336 -6.744 4.866 1.00 94.81 112 LEU A C 1
ATOM 860 O O . LEU A 1 112 ? 1.334 -7.120 5.474 1.00 94.81 112 LEU A O 1
ATOM 864 N N . ARG A 1 113 ? 3.562 -6.904 5.380 1.00 93.50 113 ARG A N 1
ATOM 865 C CA . ARG A 1 113 ? 3.803 -7.468 6.714 1.00 93.50 113 ARG A CA 1
ATOM 866 C C . ARG A 1 113 ? 3.153 -6.631 7.822 1.00 93.50 113 ARG A C 1
ATOM 868 O O . ARG A 1 113 ? 2.565 -7.209 8.730 1.00 93.50 113 ARG A O 1
ATOM 875 N N . MET A 1 114 ? 3.248 -5.299 7.773 1.00 94.19 114 MET A N 1
ATOM 876 C CA . MET A 1 114 ? 2.577 -4.416 8.741 1.00 94.19 114 MET A CA 1
ATOM 877 C C . MET A 1 114 ? 1.052 -4.551 8.671 1.00 94.19 114 MET A C 1
ATOM 879 O O . MET A 1 114 ? 0.419 -4.660 9.720 1.00 94.19 114 MET A O 1
ATOM 883 N N . LEU A 1 115 ? 0.469 -4.623 7.471 1.00 95.75 115 LEU A N 1
ATOM 884 C CA . LEU A 1 115 ? -0.972 -4.834 7.299 1.00 95.75 115 LEU A CA 1
ATOM 885 C C . LEU A 1 115 ? -1.430 -6.187 7.854 1.00 95.75 115 LEU A C 1
ATOM 887 O O . LEU A 1 115 ? -2.440 -6.265 8.546 1.00 95.75 115 LEU A O 1
ATOM 891 N N . ARG A 1 116 ? -0.663 -7.255 7.627 1.00 94.38 116 ARG A N 1
ATOM 892 C CA . ARG A 1 116 ? -0.963 -8.579 8.191 1.00 94.38 116 ARG A CA 1
ATOM 893 C C . ARG A 1 116 ? -0.802 -8.626 9.713 1.00 94.38 116 ARG A C 1
ATOM 895 O O . ARG A 1 116 ? -1.562 -9.313 10.385 1.00 94.38 116 ARG A O 1
ATOM 902 N N . VAL A 1 117 ? 0.155 -7.887 10.281 1.00 93.38 117 VAL A N 1
ATOM 903 C CA . VAL A 1 117 ? 0.244 -7.693 11.741 1.00 93.38 117 VAL A CA 1
ATOM 904 C C . VAL A 1 117 ? -1.004 -6.981 12.259 1.00 93.38 117 VAL A C 1
ATOM 906 O O . VAL A 1 117 ? -1.572 -7.398 13.267 1.00 93.38 117 VAL A O 1
ATOM 909 N N . LEU A 1 118 ? -1.450 -5.938 11.556 1.00 94.69 118 LEU A N 1
ATOM 910 C CA . LEU A 1 118 ? -2.670 -5.211 11.885 1.00 94.69 118 LEU A CA 1
ATOM 911 C C . LEU A 1 118 ? -3.911 -6.121 11.826 1.00 94.69 118 LEU A C 1
ATOM 913 O O . LEU A 1 118 ? -4.771 -6.039 12.702 1.00 94.69 118 LEU A O 1
ATOM 917 N N . ASP A 1 119 ? -3.975 -7.027 10.850 1.00 94.38 119 ASP A N 1
ATOM 918 C CA . ASP A 1 119 ? -5.048 -8.016 10.735 1.00 94.38 119 ASP A CA 1
ATOM 919 C C . ASP A 1 119 ? -5.016 -9.037 11.881 1.00 94.38 119 ASP A C 1
ATOM 921 O O . ASP A 1 119 ? -5.952 -9.112 12.677 1.00 94.38 119 ASP A O 1
ATOM 925 N N . LEU A 1 120 ? -3.916 -9.778 12.021 1.00 92.06 120 LEU A N 1
ATOM 926 C CA . LEU A 1 120 ? -3.836 -10.923 12.931 1.00 92.06 120 LEU A CA 1
ATOM 927 C C . LEU A 1 120 ? -3.835 -10.515 14.409 1.00 92.06 120 LEU A C 1
ATOM 929 O O . LEU A 1 120 ? -4.536 -11.117 15.220 1.00 92.06 120 LEU A O 1
ATOM 933 N N . ILE A 1 121 ? -3.059 -9.489 14.773 1.00 92.31 121 ILE A N 1
ATOM 934 C CA . ILE A 1 121 ? -2.849 -9.119 16.183 1.00 92.31 121 ILE A CA 1
ATOM 935 C C . ILE A 1 121 ? -3.955 -8.193 16.693 1.00 92.31 121 ILE A C 1
ATOM 937 O O . ILE A 1 121 ? -4.304 -8.241 17.872 1.00 92.31 121 ILE A O 1
ATOM 941 N N . PHE A 1 122 ? -4.533 -7.366 15.817 1.00 93.88 122 PHE A N 1
ATOM 942 C CA . PHE A 1 122 ? -5.549 -6.395 16.214 1.00 93.88 122 PHE A CA 1
ATOM 943 C C . PHE A 1 122 ? -6.935 -6.772 15.693 1.00 93.88 122 PHE A C 1
ATOM 945 O O . PHE A 1 122 ? -7.812 -7.061 16.502 1.00 93.88 122 PHE A O 1
ATOM 952 N N . TYR A 1 123 ? -7.166 -6.795 14.378 1.00 93.62 123 TYR A N 1
ATOM 953 C CA . TYR A 1 123 ? -8.518 -6.973 13.830 1.00 93.62 123 TYR A CA 1
ATOM 954 C C . TYR A 1 123 ? -9.154 -8.325 14.190 1.00 93.62 123 TYR A C 1
ATOM 956 O O . TYR A 1 123 ? -10.240 -8.350 14.779 1.00 93.62 123 TYR A O 1
ATOM 964 N N . GLN A 1 124 ? -8.500 -9.446 13.867 1.00 92.06 124 GLN A N 1
ATOM 965 C CA . GLN A 1 124 ? -9.046 -10.789 14.103 1.00 92.06 124 GLN A CA 1
ATOM 966 C C . GLN A 1 124 ? -9.259 -11.044 15.592 1.00 92.06 124 GLN A C 1
ATOM 968 O O . GLN A 1 124 ? -10.267 -11.621 16.000 1.00 92.06 124 GLN A O 1
ATOM 973 N N . TRP A 1 125 ? -8.343 -10.544 16.414 1.00 89.19 125 TRP A N 1
ATOM 974 C CA . TRP A 1 125 ? -8.388 -10.715 17.855 1.00 89.19 125 TRP A CA 1
ATOM 975 C C . TRP A 1 125 ? -9.496 -9.870 18.503 1.00 89.19 125 TRP A C 1
ATOM 977 O O . TRP A 1 125 ? -10.325 -10.401 19.244 1.00 89.19 125 TRP A O 1
ATOM 987 N N . MET A 1 126 ? -9.619 -8.587 18.130 1.00 92.88 126 MET A N 1
ATOM 988 C CA . MET A 1 126 ? -10.744 -7.731 18.541 1.00 92.88 126 MET A CA 1
ATOM 989 C C . MET A 1 126 ? -12.098 -8.326 18.134 1.00 92.88 126 MET A C 1
ATOM 991 O O . MET A 1 126 ? -13.072 -8.218 18.884 1.00 92.88 126 MET A O 1
ATOM 995 N N . LYS A 1 127 ? -12.158 -8.965 16.960 1.00 91.88 127 LYS A N 1
ATOM 996 C CA . LYS A 1 127 ? -13.349 -9.645 16.441 1.00 91.88 127 LYS A CA 1
ATOM 997 C C . LYS A 1 127 ? -13.687 -10.912 17.226 1.00 91.88 127 LYS A C 1
ATOM 999 O O . LYS A 1 127 ? -14.848 -11.104 17.577 1.00 91.88 127 LYS A O 1
ATOM 1004 N N . LYS A 1 128 ? -12.699 -11.774 17.478 1.00 90.69 128 LYS A N 1
ATOM 1005 C CA . LYS A 1 128 ? -12.860 -13.068 18.157 1.00 90.69 128 LYS A CA 1
ATOM 1006 C C . LYS A 1 128 ? -13.283 -12.890 19.614 1.00 90.69 128 LYS A C 1
ATOM 1008 O O . LYS A 1 128 ? -14.260 -13.499 20.042 1.00 90.69 128 LYS A O 1
ATOM 1013 N N . GLU A 1 129 ? -12.613 -11.990 20.326 1.00 89.00 129 GLU A N 1
ATOM 1014 C CA . GLU A 1 129 ? -12.861 -11.720 21.747 1.00 89.00 129 GLU A CA 1
ATOM 1015 C C . GLU A 1 129 ? -13.999 -10.710 21.984 1.00 89.00 129 GLU A C 1
ATOM 1017 O O . GLU A 1 129 ? -14.297 -10.354 23.120 1.00 89.00 129 GLU A O 1
ATOM 1022 N N . ASN A 1 130 ? -14.674 -10.255 20.918 1.00 91.19 130 ASN A N 1
ATOM 1023 C CA . ASN A 1 130 ? -15.780 -9.290 20.969 1.00 91.19 130 ASN A CA 1
ATOM 1024 C C . ASN A 1 130 ? -15.441 -8.022 21.779 1.00 91.19 130 ASN A C 1
ATOM 1026 O O . ASN A 1 130 ? -16.263 -7.513 22.543 1.00 91.19 130 ASN A O 1
ATOM 1030 N N . LEU A 1 131 ? -14.231 -7.485 21.589 1.00 91.06 131 LEU A N 1
ATOM 1031 C CA . LEU A 1 131 ? -13.731 -6.318 22.330 1.00 91.06 131 LEU A CA 1
ATOM 1032 C C . LEU A 1 131 ? -14.465 -5.011 21.981 1.00 91.06 131 LEU A C 1
ATOM 1034 O O . LEU A 1 131 ? -14.333 -4.003 22.678 1.00 91.06 131 LEU A O 1
ATOM 1038 N N . MET A 1 132 ? -15.233 -5.010 20.890 1.00 92.00 132 MET A N 1
ATOM 1039 C CA . MET A 1 132 ? -16.107 -3.911 20.492 1.00 92.00 132 MET A CA 1
ATOM 1040 C C . MET A 1 132 ? -17.259 -4.394 19.597 1.00 92.00 132 MET A C 1
ATOM 1042 O O . MET A 1 132 ? -17.160 -5.466 18.994 1.00 92.00 132 MET A O 1
ATOM 1046 N N . PRO A 1 133 ? -18.346 -3.604 19.477 1.00 93.31 133 PRO A N 1
ATOM 1047 C CA . PRO A 1 133 ? -19.416 -3.864 18.519 1.00 93.31 133 PRO A CA 1
ATOM 1048 C C . PRO A 1 133 ? -18.895 -3.995 17.085 1.00 93.31 133 PRO A C 1
ATOM 1050 O O . PRO A 1 133 ? -17.939 -3.323 16.689 1.00 93.31 133 PRO A O 1
ATOM 1053 N N . ARG A 1 134 ? -19.564 -4.817 16.270 1.00 91.56 134 ARG A N 1
ATOM 1054 C CA . ARG A 1 134 ? -19.148 -5.066 14.880 1.00 91.56 134 ARG A CA 1
ATOM 1055 C C . ARG A 1 134 ? -19.177 -3.800 14.031 1.00 91.56 134 ARG A C 1
ATOM 1057 O O . ARG A 1 134 ? -18.341 -3.639 13.151 1.00 91.56 134 ARG A O 1
ATOM 1064 N N . GLU A 1 135 ? -20.095 -2.889 14.320 1.00 90.75 135 GLU A N 1
ATOM 1065 C CA . GLU A 1 135 ? -20.234 -1.604 13.642 1.00 90.75 135 GLU A CA 1
ATOM 1066 C C . GLU A 1 135 ? -19.072 -0.661 13.980 1.00 90.75 135 GLU A C 1
ATOM 1068 O O . GLU A 1 135 ? -18.643 0.121 13.137 1.00 90.75 135 GLU A O 1
ATOM 1073 N N . GLU A 1 136 ? -18.553 -0.725 15.210 1.00 91.00 136 GLU A N 1
ATOM 1074 C CA . GLU A 1 136 ? -17.343 0.001 15.610 1.00 91.00 136 GLU A CA 1
ATOM 1075 C C . GLU A 1 136 ? -16.105 -0.593 14.944 1.00 91.00 136 GLU A C 1
ATOM 1077 O O . GLU A 1 136 ? -15.308 0.152 14.376 1.00 91.00 136 GLU A O 1
ATOM 1082 N N . LEU A 1 137 ? -15.994 -1.923 14.934 1.00 92.56 137 LEU A N 1
ATOM 1083 C CA . LEU A 1 137 ? -14.878 -2.621 14.302 1.00 92.56 137 LEU A CA 1
ATOM 1084 C C . LEU A 1 137 ? -14.834 -2.386 12.786 1.00 92.56 137 LEU A C 1
ATOM 1086 O O . LEU A 1 137 ? -13.766 -2.139 12.237 1.00 92.56 137 LEU A O 1
ATOM 1090 N N . ALA A 1 138 ? -15.989 -2.388 12.116 1.00 91.12 138 ALA A N 1
ATOM 1091 C CA . ALA A 1 138 ? -16.094 -2.084 10.690 1.00 91.12 138 ALA A CA 1
ATOM 1092 C C . ALA A 1 138 ? -15.757 -0.619 10.366 1.00 91.12 138 ALA A C 1
ATOM 1094 O O . ALA A 1 138 ? -15.336 -0.320 9.258 1.00 91.12 138 ALA A O 1
ATOM 1095 N N . ARG A 1 139 ? -15.907 0.317 11.312 1.00 87.88 139 ARG A N 1
ATOM 1096 C CA . ARG A 1 139 ? -15.400 1.691 11.134 1.00 87.88 139 ARG A CA 1
ATOM 1097 C C . ARG A 1 139 ? -13.895 1.787 11.371 1.00 87.88 139 ARG A C 1
ATOM 1099 O O . ARG A 1 139 ? -13.250 2.640 10.773 1.00 87.88 139 ARG A O 1
ATOM 1106 N N . LEU A 1 140 ? -13.358 0.949 12.258 1.00 91.25 140 LEU A N 1
ATOM 1107 C CA . LEU A 1 140 ? -11.932 0.887 12.572 1.00 91.25 140 LEU A CA 1
ATOM 1108 C C . LEU A 1 140 ? -11.125 0.283 11.412 1.00 91.25 140 LEU A C 1
ATOM 1110 O O . LEU A 1 140 ? -10.054 0.785 11.086 1.00 91.25 140 LEU A O 1
ATOM 1114 N N . PHE A 1 141 ? -11.672 -0.757 10.781 1.00 92.62 141 PHE A N 1
ATOM 1115 C CA . PHE A 1 141 ? -11.075 -1.482 9.662 1.00 92.62 141 PHE A CA 1
ATOM 1116 C C . PHE A 1 141 ? -12.114 -1.673 8.550 1.00 92.62 141 PHE A C 1
ATOM 1118 O O . PHE A 1 141 ? -12.722 -2.741 8.449 1.00 92.62 141 PHE A O 1
ATOM 1125 N N . PRO A 1 142 ? -12.363 -0.639 7.732 1.00 92.75 142 PRO A N 1
ATOM 1126 C CA . PRO A 1 142 ? -13.470 -0.659 6.778 1.00 92.75 142 PRO A CA 1
ATOM 1127 C C . PRO A 1 142 ? -13.295 -1.666 5.644 1.00 92.75 142 PRO A C 1
ATOM 1129 O O . PRO A 1 142 ? -14.292 -2.150 5.117 1.00 92.75 142 PRO A O 1
ATOM 1132 N N . ASN A 1 143 ? -12.051 -1.957 5.272 1.00 95.94 143 ASN A N 1
ATOM 1133 C CA . ASN A 1 143 ? -11.694 -2.779 4.118 1.00 95.94 143 ASN A CA 1
ATOM 1134 C C . ASN A 1 143 ? -10.247 -3.307 4.219 1.00 95.94 143 ASN A C 1
ATOM 1136 O O . ASN A 1 143 ? -9.489 -3.293 3.251 1.00 95.94 143 ASN A O 1
ATOM 1140 N N . LEU A 1 144 ? -9.821 -3.696 5.429 1.00 95.69 144 LEU A N 1
ATOM 1141 C CA . LEU A 1 144 ? -8.464 -4.208 5.663 1.00 95.69 144 LEU A CA 1
ATOM 1142 C C . LEU A 1 144 ? -8.148 -5.475 4.838 1.00 95.69 144 LEU A C 1
ATOM 1144 O O . LEU A 1 144 ? -7.054 -5.522 4.278 1.00 95.69 144 LEU A O 1
ATOM 1148 N N . PRO A 1 145 ? -9.050 -6.472 4.711 1.00 95.62 145 PRO A N 1
ATOM 1149 C CA . PRO A 1 145 ? -8.792 -7.639 3.867 1.00 95.62 145 PRO A CA 1
ATOM 1150 C C . PRO A 1 145 ? -8.563 -7.268 2.398 1.00 95.62 145 PRO A C 1
ATOM 1152 O O . PRO A 1 145 ? -7.611 -7.740 1.790 1.00 95.62 145 PRO A O 1
ATOM 1155 N N . GLU A 1 146 ? -9.386 -6.379 1.842 1.00 97.38 146 GLU A N 1
ATOM 1156 C CA . GLU A 1 146 ? -9.256 -5.911 0.461 1.00 97.38 146 GLU A CA 1
ATOM 1157 C C . GLU A 1 146 ? -7.938 -5.157 0.248 1.00 97.38 146 GLU A C 1
ATOM 1159 O O . GLU A 1 146 ? -7.261 -5.361 -0.757 1.00 97.38 146 GLU A O 1
ATOM 1164 N N . LEU A 1 147 ? -7.535 -4.331 1.221 1.00 97.62 147 LEU A N 1
ATOM 1165 C CA . LEU A 1 147 ? -6.252 -3.632 1.183 1.00 97.62 147 LEU A CA 1
ATOM 1166 C C . LEU A 1 147 ? -5.069 -4.614 1.199 1.00 97.62 147 LEU A C 1
ATOM 1168 O O . LEU A 1 147 ? -4.127 -4.460 0.424 1.00 97.62 147 LEU A O 1
ATOM 1172 N N . ILE A 1 148 ? -5.126 -5.646 2.046 1.00 97.44 148 ILE A N 1
ATOM 1173 C CA . ILE A 1 148 ? -4.105 -6.702 2.093 1.00 97.44 148 ILE A CA 1
ATOM 1174 C C . ILE A 1 148 ? -4.018 -7.431 0.753 1.00 97.44 148 ILE A C 1
ATOM 1176 O O . ILE A 1 148 ? -2.910 -7.639 0.263 1.00 97.44 148 ILE A O 1
ATOM 1180 N N . GLU A 1 149 ? -5.149 -7.804 0.154 1.00 96.94 149 GLU A N 1
ATOM 1181 C CA . GLU A 1 149 ? -5.170 -8.531 -1.121 1.00 96.94 149 GLU A CA 1
ATOM 1182 C C . GLU A 1 149 ? -4.578 -7.716 -2.271 1.00 96.94 149 GLU A C 1
ATOM 1184 O O . GLU A 1 149 ? -3.805 -8.255 -3.065 1.00 96.94 149 GLU A O 1
ATOM 1189 N N . ILE A 1 150 ? -4.857 -6.412 -2.316 1.00 97.19 150 ILE A N 1
ATOM 1190 C CA . ILE A 1 150 ? -4.229 -5.476 -3.253 1.00 97.19 150 ILE A CA 1
ATOM 1191 C C . ILE A 1 150 ? -2.700 -5.559 -3.108 1.00 97.19 150 ILE A C 1
ATOM 1193 O O . ILE A 1 150 ? -2.020 -6.039 -4.019 1.00 97.19 150 ILE A O 1
ATOM 1197 N N . HIS A 1 151 ? -2.138 -5.229 -1.946 1.00 97.19 151 HIS A N 1
ATOM 1198 C CA . HIS A 1 151 ? -0.681 -5.256 -1.746 1.00 97.19 151 HIS A CA 1
ATOM 1199 C C . HIS A 1 151 ? -0.061 -6.655 -1.941 1.00 97.19 151 HIS A C 1
ATOM 1201 O O . HIS A 1 151 ? 1.042 -6.801 -2.473 1.00 97.19 151 HIS A O 1
ATOM 1207 N N . ASN A 1 152 ? -0.785 -7.717 -1.582 1.00 95.50 152 ASN A N 1
ATOM 1208 C CA . ASN A 1 152 ? -0.363 -9.096 -1.812 1.00 95.50 152 ASN A CA 1
ATOM 1209 C C . ASN A 1 152 ? -0.276 -9.429 -3.309 1.00 95.50 152 ASN A C 1
ATOM 1211 O O . ASN A 1 152 ? 0.709 -10.021 -3.750 1.00 95.50 152 ASN A O 1
ATOM 1215 N N . SER A 1 153 ? -1.257 -9.007 -4.109 1.00 95.31 153 SER A N 1
ATOM 1216 C CA . SER A 1 153 ? -1.251 -9.224 -5.559 1.00 95.31 153 SER A CA 1
ATOM 1217 C C . SER A 1 153 ? -0.053 -8.548 -6.234 1.00 95.31 153 SER A C 1
ATOM 1219 O O . SER A 1 153 ? 0.595 -9.149 -7.100 1.00 95.31 153 SER A O 1
ATOM 1221 N N . TRP A 1 154 ? 0.317 -7.346 -5.778 1.00 94.06 154 TRP A N 1
ATOM 1222 C CA . TRP A 1 154 ? 1.489 -6.645 -6.289 1.00 94.06 154 TRP A CA 1
ATOM 1223 C C . TRP A 1 154 ? 2.791 -7.313 -5.855 1.00 94.06 154 TRP A C 1
ATOM 1225 O O . TRP A 1 154 ? 3.681 -7.524 -6.683 1.00 94.06 154 TRP A O 1
ATOM 1235 N N . ARG A 1 155 ? 2.885 -7.750 -4.593 1.00 92.06 155 ARG A N 1
ATOM 1236 C CA . ARG A 1 155 ? 4.018 -8.553 -4.112 1.00 92.06 155 ARG A CA 1
ATOM 1237 C C . ARG A 1 155 ? 4.221 -9.811 -4.954 1.00 92.06 155 ARG A C 1
ATOM 1239 O O . ARG A 1 155 ? 5.356 -10.130 -5.304 1.00 92.06 155 ARG A O 1
ATOM 1246 N N . GLU A 1 156 ? 3.150 -10.507 -5.318 1.00 92.25 156 GLU A N 1
ATOM 1247 C CA . GLU A 1 156 ? 3.234 -11.692 -6.173 1.00 92.25 156 GLU A CA 1
ATOM 1248 C C . GLU A 1 156 ? 3.686 -11.357 -7.602 1.00 92.25 156 GLU A C 1
ATOM 1250 O O . GLU A 1 156 ? 4.450 -12.119 -8.200 1.00 92.25 156 GLU A O 1
ATOM 1255 N N . ALA A 1 157 ? 3.287 -10.204 -8.146 1.00 92.31 157 ALA A N 1
ATOM 1256 C CA . ALA A 1 157 ? 3.801 -9.714 -9.425 1.00 92.31 157 ALA A CA 1
ATOM 1257 C C . ALA A 1 157 ? 5.307 -9.388 -9.352 1.00 92.31 157 ALA A C 1
ATOM 1259 O O . ALA A 1 157 ? 6.068 -9.793 -10.232 1.00 92.31 157 ALA A O 1
ATOM 1260 N N . ILE A 1 158 ? 5.759 -8.745 -8.268 1.00 91.19 158 ILE A N 1
ATOM 1261 C CA . ILE A 1 158 ? 7.182 -8.481 -7.996 1.00 91.19 158 ILE A CA 1
ATOM 1262 C C . ILE A 1 158 ? 7.967 -9.793 -7.868 1.00 91.19 158 ILE A C 1
ATOM 1264 O O . ILE A 1 158 ? 9.064 -9.916 -8.419 1.00 91.19 158 ILE A O 1
ATOM 1268 N N . ARG A 1 159 ? 7.420 -10.787 -7.156 1.00 89.50 159 ARG A N 1
ATOM 1269 C CA . ARG A 1 159 ? 8.046 -12.106 -6.993 1.00 89.50 159 ARG A CA 1
ATOM 1270 C C . ARG A 1 159 ? 8.255 -12.780 -8.347 1.00 89.50 159 ARG A C 1
ATOM 1272 O O . ARG A 1 159 ? 9.371 -13.202 -8.630 1.00 89.50 159 ARG A O 1
ATOM 1279 N N . LYS A 1 160 ? 7.225 -12.816 -9.199 1.00 89.50 160 LYS A N 1
ATOM 1280 C CA . LYS A 1 160 ? 7.321 -13.378 -10.559 1.00 89.50 160 LYS A CA 1
ATOM 1281 C C . LYS A 1 160 ? 8.388 -12.675 -11.396 1.00 89.50 160 LYS A C 1
ATOM 1283 O O . LYS A 1 160 ? 9.195 -13.346 -12.025 1.00 89.50 160 LYS A O 1
ATOM 1288 N N . LEU A 1 161 ? 8.456 -11.344 -11.333 1.00 87.44 161 LEU A N 1
ATOM 1289 C CA . LEU A 1 161 ? 9.486 -10.580 -12.041 1.00 87.44 161 LEU A CA 1
ATOM 1290 C C . LEU A 1 161 ? 10.909 -10.942 -11.575 1.00 87.44 161 LEU A C 1
ATOM 1292 O O . LEU A 1 161 ? 11.832 -11.004 -12.381 1.00 87.44 161 LEU A O 1
ATOM 1296 N N . ARG A 1 162 ? 11.103 -11.210 -10.277 1.00 84.12 162 ARG A N 1
ATOM 1297 C CA . ARG A 1 162 ? 12.401 -11.647 -9.729 1.00 84.12 162 ARG A CA 1
ATOM 1298 C C . ARG A 1 162 ? 12.769 -13.084 -10.119 1.00 84.12 162 ARG A C 1
ATOM 1300 O O . ARG A 1 162 ? 13.955 -13.402 -10.173 1.00 84.12 162 ARG A O 1
ATOM 1307 N N . GLU A 1 163 ? 11.787 -13.940 -10.398 1.00 84.00 163 GLU A N 1
ATOM 1308 C CA . GLU A 1 163 ? 12.009 -15.323 -10.852 1.00 84.00 163 GLU A CA 1
ATOM 1309 C C . GLU A 1 163 ? 12.536 -15.398 -12.291 1.00 84.00 163 GLU A C 1
ATOM 1311 O O . GLU A 1 163 ? 13.250 -16.341 -12.632 1.00 84.00 163 GLU A O 1
ATOM 1316 N N . GLU A 1 164 ? 12.258 -14.387 -13.118 1.00 80.88 164 GLU A N 1
ATOM 1317 C CA . GLU A 1 164 ? 12.779 -14.283 -14.490 1.00 80.88 164 GLU A CA 1
ATOM 1318 C C . GLU A 1 164 ? 14.298 -14.037 -14.537 1.00 80.88 164 GLU A C 1
ATOM 1320 O O . GLU A 1 164 ? 14.949 -14.276 -15.557 1.00 80.88 164 GLU A O 1
ATOM 1325 N N . GLY A 1 165 ? 14.887 -13.599 -13.421 1.00 72.31 165 GLY A N 1
ATOM 1326 C CA . GLY A 1 165 ? 16.325 -13.491 -13.239 1.00 72.31 165 GLY A CA 1
ATOM 1327 C C . GLY A 1 165 ? 16.728 -12.390 -12.253 1.00 72.31 165 GLY A C 1
ATOM 1328 O O . GLY A 1 165 ? 15.951 -11.487 -11.947 1.00 72.31 165 GLY A O 1
ATOM 1329 N N . PRO A 1 166 ? 17.989 -12.398 -11.783 1.00 67.19 166 PRO A N 1
ATOM 1330 C CA . PRO A 1 166 ? 18.479 -11.411 -10.817 1.00 67.19 166 PRO A CA 1
ATOM 1331 C C . PRO A 1 166 ? 18.619 -9.998 -11.410 1.00 67.19 166 PRO A C 1
ATOM 1333 O O . PRO A 1 166 ? 18.776 -9.021 -10.674 1.00 67.19 166 PRO A O 1
ATOM 1336 N N . ILE A 1 167 ? 18.597 -9.882 -12.742 1.00 67.88 167 ILE A N 1
ATOM 1337 C CA . ILE A 1 167 ? 18.759 -8.630 -13.477 1.00 67.88 167 ILE A CA 1
ATOM 1338 C C . ILE A 1 167 ? 17.395 -8.202 -14.012 1.00 67.88 167 ILE A C 1
ATOM 1340 O O . ILE A 1 167 ? 17.016 -8.545 -15.130 1.00 67.88 167 ILE A O 1
ATOM 1344 N N . ILE A 1 168 ? 16.689 -7.404 -13.218 1.00 72.75 168 ILE A N 1
ATOM 1345 C CA . ILE A 1 168 ? 15.441 -6.770 -13.639 1.00 72.75 168 ILE A CA 1
ATOM 1346 C C . ILE A 1 168 ? 15.782 -5.672 -14.649 1.00 72.75 168 ILE A C 1
ATOM 1348 O O . ILE A 1 168 ? 16.567 -4.768 -14.348 1.00 72.75 168 ILE A O 1
ATOM 1352 N N . ARG A 1 169 ? 15.255 -5.798 -15.870 1.00 73.94 169 ARG A N 1
ATOM 1353 C CA . ARG A 1 169 ? 15.547 -4.877 -16.976 1.00 73.94 169 ARG A CA 1
ATOM 1354 C C . ARG A 1 169 ? 14.548 -3.730 -17.016 1.00 73.94 169 ARG A C 1
ATOM 1356 O O . ARG A 1 169 ? 14.937 -2.622 -16.670 1.00 73.94 169 ARG A O 1
ATOM 1363 N N . ASP A 1 170 ? 13.296 -4.018 -17.354 1.00 87.25 170 ASP A N 1
ATOM 1364 C CA . ASP A 1 170 ? 12.212 -3.037 -17.459 1.00 87.25 170 ASP A CA 1
ATOM 1365 C C . ASP A 1 170 ? 11.214 -3.251 -16.311 1.00 87.25 170 ASP A C 1
ATOM 1367 O O . ASP A 1 170 ? 10.790 -4.383 -16.067 1.00 87.25 170 ASP A O 1
ATOM 1371 N N . ILE A 1 171 ? 10.871 -2.184 -15.585 1.00 94.06 171 ILE A N 1
ATOM 1372 C CA . ILE A 1 171 ? 9.817 -2.206 -14.554 1.00 94.06 171 ILE A CA 1
ATOM 1373 C C . ILE A 1 171 ? 8.610 -1.331 -14.904 1.00 94.06 171 ILE A C 1
ATOM 1375 O O . ILE A 1 171 ? 7.650 -1.291 -14.136 1.00 94.06 171 ILE A O 1
ATOM 1379 N N . GLY A 1 172 ? 8.622 -0.638 -16.043 1.00 95.69 172 GLY A N 1
ATOM 1380 C CA . GLY A 1 172 ? 7.577 0.296 -16.452 1.00 95.69 172 GLY A CA 1
ATOM 1381 C C . GLY A 1 172 ? 6.202 -0.361 -16.550 1.00 95.69 172 GLY A C 1
ATOM 1382 O O . GLY A 1 172 ? 5.234 0.177 -16.020 1.00 95.69 172 GLY A O 1
ATOM 1383 N N . ASP A 1 173 ? 6.114 -1.554 -17.147 1.00 94.50 173 ASP A N 1
ATOM 1384 C CA . ASP A 1 173 ? 4.842 -2.286 -17.251 1.00 94.50 173 ASP A CA 1
ATOM 1385 C C . ASP A 1 173 ? 4.322 -2.749 -15.885 1.00 94.50 173 ASP A C 1
ATOM 1387 O O . ASP A 1 173 ? 3.124 -2.659 -15.622 1.00 94.50 173 ASP A O 1
ATOM 1391 N N . LEU A 1 174 ? 5.217 -3.176 -14.985 1.00 95.19 174 LEU A N 1
ATOM 1392 C CA . LEU A 1 174 ? 4.851 -3.528 -13.612 1.00 95.19 174 LEU A CA 1
ATOM 1393 C C . LEU A 1 174 ? 4.301 -2.306 -12.859 1.00 95.19 174 LEU A C 1
ATOM 1395 O O . LEU A 1 174 ? 3.309 -2.425 -12.143 1.00 95.19 174 LEU A O 1
ATOM 1399 N N . MET A 1 175 ? 4.933 -1.138 -13.019 1.00 97.44 175 MET A N 1
ATOM 1400 C CA . MET A 1 175 ? 4.481 0.096 -12.372 1.00 97.44 175 MET A CA 1
ATOM 1401 C C . MET A 1 175 ? 3.142 0.577 -12.937 1.00 97.44 175 MET A C 1
ATOM 1403 O O . MET A 1 175 ? 2.274 0.974 -12.167 1.00 97.44 175 MET A O 1
ATOM 1407 N N . LEU A 1 176 ? 2.937 0.518 -14.256 1.00 97.62 176 LEU A N 1
ATOM 1408 C CA . LEU A 1 176 ? 1.672 0.921 -14.877 1.00 97.62 176 LEU A CA 1
ATOM 1409 C C . LEU A 1 176 ? 0.522 -0.029 -14.550 1.00 97.62 176 LEU A C 1
ATOM 1411 O O . LEU A 1 176 ? -0.583 0.437 -14.300 1.00 97.62 176 LEU A O 1
ATOM 1415 N N . ALA A 1 177 ? 0.772 -1.339 -14.495 1.00 95.88 177 ALA A N 1
ATOM 1416 C CA . ALA A 1 177 ? -0.246 -2.301 -14.078 1.00 95.88 177 ALA A CA 1
ATOM 1417 C C . ALA A 1 177 ? -0.798 -1.988 -12.677 1.00 95.88 177 ALA A C 1
ATOM 1419 O O . ALA A 1 177 ? -1.957 -2.281 -12.394 1.00 95.88 177 ALA A O 1
ATOM 1420 N N . TRP A 1 178 ? 0.031 -1.385 -11.820 1.00 95.25 178 TRP A N 1
ATOM 1421 C CA . TRP A 1 178 ? -0.328 -1.044 -10.452 1.00 95.25 178 TRP A CA 1
ATOM 1422 C C . TRP A 1 178 ? -0.908 0.361 -10.299 1.00 95.25 178 TRP A C 1
ATOM 1424 O O . TRP A 1 178 ? -1.933 0.558 -9.654 1.00 95.25 178 TRP A O 1
ATOM 1434 N N . PHE A 1 179 ? -0.253 1.352 -10.897 1.00 98.06 179 PHE A N 1
ATOM 1435 C CA . PHE A 1 179 ? -0.566 2.758 -10.668 1.00 98.06 179 PHE A CA 1
ATOM 1436 C C . PHE A 1 179 ? -1.412 3.390 -11.762 1.00 98.06 179 PHE A C 1
ATOM 1438 O O . PHE A 1 179 ? -1.777 4.550 -11.611 1.00 98.06 179 PHE A O 1
ATOM 1445 N N . ASP A 1 180 ? -1.744 2.679 -12.838 1.00 97.81 180 ASP A N 1
ATOM 1446 C CA . ASP A 1 180 ? -2.548 3.212 -13.934 1.00 97.81 180 ASP A CA 1
ATOM 1447 C C . ASP A 1 180 ? -3.768 2.337 -14.257 1.00 97.81 180 ASP A C 1
ATOM 1449 O O . ASP A 1 180 ? -3.888 1.190 -13.820 1.00 97.81 180 ASP A O 1
ATOM 1453 N N . GLY A 1 181 ? -4.714 2.913 -15.002 1.00 96.81 181 GLY A N 1
ATOM 1454 C CA . GLY A 1 181 ? -5.918 2.226 -15.462 1.00 96.81 181 GLY A CA 1
ATOM 1455 C C . GLY A 1 181 ? -6.701 1.556 -14.318 1.00 96.81 181 GLY A C 1
ATOM 1456 O O . GLY A 1 181 ? -6.951 2.197 -13.296 1.00 96.81 181 GLY A O 1
ATOM 1457 N N . PRO A 1 182 ? -7.093 0.275 -14.455 1.00 96.06 182 PRO A N 1
ATOM 1458 C CA . PRO A 1 182 ? -7.848 -0.429 -13.418 1.00 96.06 182 PRO A CA 1
ATOM 1459 C C . PRO A 1 182 ? -7.113 -0.547 -12.075 1.00 96.06 182 PRO A C 1
ATOM 1461 O O . PRO A 1 182 ? -7.746 -0.392 -11.033 1.00 96.06 182 PRO A O 1
ATOM 1464 N N . GLY A 1 183 ? -5.790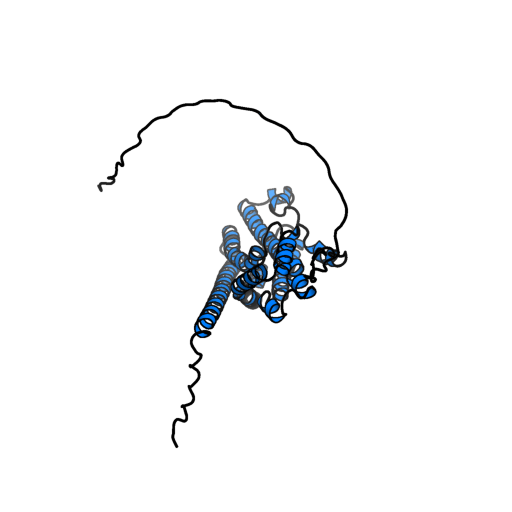 -0.765 -12.090 1.00 95.38 183 GLY A N 1
ATOM 1465 C CA . GLY A 1 183 ? -4.992 -0.884 -10.862 1.00 95.38 183 GLY A CA 1
ATOM 1466 C C . GLY A 1 183 ? -5.020 0.408 -10.048 1.00 95.38 183 GLY A C 1
ATOM 1467 O O . GLY A 1 183 ? -5.255 0.390 -8.839 1.00 95.38 183 GLY A O 1
ATOM 1468 N N . ARG A 1 184 ? -4.927 1.554 -10.737 1.00 97.31 184 ARG A N 1
ATOM 1469 C CA . ARG A 1 184 ? -5.111 2.875 -10.125 1.00 97.31 184 ARG A CA 1
ATOM 1470 C C . ARG A 1 184 ? -6.463 3.019 -9.445 1.00 97.31 184 ARG A C 1
ATOM 1472 O O . ARG A 1 184 ? -6.537 3.530 -8.327 1.00 97.31 184 ARG A O 1
ATOM 1479 N N . GLU A 1 185 ? -7.530 2.690 -10.169 1.00 97.50 185 GLU A N 1
ATOM 1480 C CA . GLU A 1 185 ? -8.901 2.887 -9.702 1.00 97.50 185 GLU A CA 1
ATOM 1481 C C . GLU A 1 185 ? -9.179 2.064 -8.447 1.00 97.50 185 GLU A C 1
ATOM 1483 O O . GLU A 1 185 ? -9.737 2.593 -7.485 1.00 97.50 185 GLU A O 1
ATOM 1488 N N . GLU A 1 186 ? -8.733 0.812 -8.441 1.00 97.56 186 GLU A N 1
ATOM 1489 C CA . GLU A 1 186 ? -8.852 -0.092 -7.305 1.00 97.56 186 GLU A CA 1
ATOM 1490 C C . GLU A 1 186 ? -8.026 0.404 -6.106 1.00 97.56 186 GLU A C 1
ATOM 1492 O O . GLU A 1 186 ? -8.586 0.643 -5.030 1.00 97.56 186 GLU A O 1
ATOM 1497 N N . LEU A 1 187 ? -6.727 0.672 -6.302 1.00 98.06 187 LEU A N 1
ATOM 1498 C CA . LEU A 1 187 ? -5.830 1.139 -5.241 1.00 98.06 187 LEU A CA 1
ATOM 1499 C C . LEU A 1 187 ? -6.330 2.438 -4.599 1.00 98.06 187 LEU A C 1
ATOM 1501 O O . LEU A 1 187 ? -6.441 2.527 -3.376 1.00 98.06 187 LEU A O 1
ATOM 1505 N N . GLN A 1 188 ? -6.671 3.453 -5.401 1.00 98.06 188 GLN A N 1
ATOM 1506 C CA . GLN A 1 188 ? -7.084 4.749 -4.856 1.00 98.06 188 GLN A CA 1
ATOM 1507 C C . GLN A 1 188 ? -8.407 4.656 -4.085 1.00 98.06 188 GLN A C 1
ATOM 1509 O O . GLN A 1 188 ? -8.579 5.372 -3.101 1.00 98.06 188 GLN A O 1
ATOM 1514 N N . GLN A 1 189 ? -9.346 3.801 -4.508 1.00 97.88 189 GLN A N 1
ATOM 1515 C CA . GLN A 1 189 ? -10.631 3.632 -3.826 1.00 97.88 189 GLN A CA 1
ATOM 1516 C C . GLN A 1 189 ? -10.452 2.902 -2.495 1.00 97.88 189 GLN A C 1
ATOM 1518 O O . GLN A 1 189 ? -10.914 3.397 -1.462 1.00 97.88 189 GLN A O 1
ATOM 1523 N N . VAL A 1 190 ? -9.741 1.771 -2.506 1.00 98.00 190 VAL A N 1
ATOM 1524 C CA . VAL A 1 190 ? -9.518 0.962 -1.303 1.00 98.00 190 VAL A CA 1
ATOM 1525 C C . VAL A 1 190 ? -8.679 1.730 -0.286 1.00 98.00 190 VAL A C 1
ATOM 1527 O O . VAL A 1 190 ? -9.087 1.851 0.874 1.00 98.00 190 VAL A O 1
ATOM 1530 N N . ALA A 1 191 ? -7.580 2.354 -0.714 1.00 97.94 191 ALA A N 1
ATOM 1531 C CA . ALA A 1 191 ? -6.744 3.140 0.182 1.00 97.94 191 ALA A CA 1
ATOM 1532 C C . ALA A 1 191 ? -7.455 4.407 0.689 1.00 97.94 191 ALA A C 1
ATOM 1534 O O . ALA A 1 191 ? -7.293 4.771 1.855 1.00 97.94 191 ALA A O 1
ATOM 1535 N N . ALA A 1 192 ? -8.298 5.061 -0.125 1.00 97.75 192 ALA A N 1
ATOM 1536 C CA . ALA A 1 192 ? -9.100 6.198 0.336 1.00 97.75 192 ALA A CA 1
ATOM 1537 C C . ALA A 1 192 ? -10.095 5.791 1.422 1.00 97.75 192 ALA A C 1
ATOM 1539 O O . ALA A 1 192 ? -10.207 6.489 2.430 1.00 97.75 192 ALA A O 1
ATOM 1540 N N . GLN A 1 193 ? -10.803 4.676 1.243 1.00 95.75 193 GLN A N 1
ATOM 1541 C CA . GLN A 1 193 ? -11.743 4.175 2.242 1.00 95.75 193 GLN A CA 1
ATOM 1542 C C . GLN A 1 193 ? -11.026 3.804 3.547 1.00 95.75 193 GLN A C 1
ATOM 1544 O O . GLN A 1 193 ? -11.495 4.198 4.616 1.00 95.75 193 GLN A O 1
ATOM 1549 N N . PHE A 1 194 ? -9.872 3.138 3.466 1.00 96.12 194 PHE A N 1
ATOM 1550 C CA . PHE A 1 194 ? -9.072 2.788 4.639 1.00 96.12 194 PHE A CA 1
ATOM 1551 C C . PHE A 1 194 ? -8.551 4.034 5.370 1.00 96.12 194 PHE A C 1
ATOM 1553 O O . PHE A 1 194 ? -8.781 4.210 6.568 1.00 96.12 194 PHE A O 1
ATOM 1560 N N . CYS A 1 195 ? -7.905 4.950 4.642 1.00 96.56 195 CYS A N 1
ATOM 1561 C CA . CYS A 1 195 ? -7.277 6.130 5.230 1.00 96.56 195 CYS A CA 1
ATOM 1562 C C . CYS A 1 195 ? -8.295 7.135 5.788 1.00 96.56 195 CYS A C 1
ATOM 1564 O O . CYS A 1 195 ? -8.036 7.783 6.802 1.00 96.56 195 CYS A O 1
ATOM 1566 N N . SER A 1 196 ? -9.473 7.264 5.167 1.00 93.62 196 SER A N 1
ATOM 1567 C CA . SER A 1 196 ? -10.457 8.297 5.530 1.00 93.62 196 SER A CA 1
ATOM 1568 C C . SER A 1 196 ? -11.014 8.174 6.946 1.00 93.62 196 SER A C 1
ATOM 1570 O O . SER A 1 196 ? -11.463 9.170 7.512 1.00 93.62 196 SER A O 1
ATOM 1572 N N . TYR A 1 197 ? -10.983 6.976 7.530 1.00 86.31 197 TYR A N 1
ATOM 1573 C CA . TYR A 1 197 ? -11.488 6.726 8.879 1.00 86.31 197 TYR A CA 1
ATOM 1574 C C . TYR A 1 197 ? -10.385 6.659 9.945 1.00 86.31 197 TYR A C 1
ATOM 1576 O O . TYR A 1 197 ? -10.706 6.527 11.125 1.00 86.31 197 TYR A O 1
ATOM 1584 N N . GLN A 1 198 ? -9.105 6.825 9.582 1.00 89.94 198 GLN A N 1
ATOM 1585 C CA . GLN A 1 198 ? -7.966 6.682 10.502 1.00 89.94 198 GLN A CA 1
ATOM 1586 C C . GLN A 1 198 ? -8.042 7.608 11.725 1.00 89.94 198 GLN A C 1
ATOM 1588 O O . GLN A 1 198 ? -7.845 7.164 12.856 1.00 89.94 198 GLN A O 1
ATOM 1593 N N . SER A 1 199 ? -8.348 8.896 11.551 1.00 87.56 199 SER A N 1
ATOM 1594 C CA . SER A 1 199 ? -8.398 9.835 12.685 1.00 87.56 199 SER A CA 1
ATOM 1595 C C . SER A 1 199 ? -9.559 9.540 13.640 1.00 87.56 199 SER A C 1
ATOM 1597 O O . SER A 1 199 ? -9.401 9.625 14.862 1.00 87.56 199 SER A O 1
ATOM 1599 N N . ILE A 1 200 ? -10.700 9.111 13.097 1.00 84.06 200 ILE A N 1
ATOM 1600 C CA . ILE A 1 200 ? -11.871 8.673 13.867 1.00 84.06 200 ILE A CA 1
ATOM 1601 C C . ILE A 1 200 ? -11.545 7.374 14.621 1.00 84.06 200 ILE A C 1
ATOM 1603 O O . ILE A 1 200 ? -11.803 7.277 15.822 1.00 84.06 200 ILE A O 1
ATOM 1607 N N . ALA A 1 201 ? -10.915 6.413 13.943 1.00 88.25 201 ALA A N 1
ATOM 1608 C CA . ALA A 1 201 ? -10.430 5.154 14.499 1.00 88.25 201 ALA A CA 1
ATOM 1609 C C . ALA A 1 201 ? -9.505 5.380 15.706 1.00 88.25 201 ALA A C 1
ATOM 1611 O O . ALA A 1 201 ? -9.740 4.839 16.789 1.00 88.25 201 ALA A O 1
ATOM 1612 N N . LEU A 1 202 ? -8.504 6.252 15.566 1.00 92.38 202 LEU A N 1
ATOM 1613 C CA . LEU A 1 202 ? -7.588 6.604 16.654 1.00 92.38 202 LEU A CA 1
ATOM 1614 C C . LEU A 1 202 ? -8.310 7.256 17.842 1.00 92.38 202 LEU A C 1
ATOM 1616 O O . LEU A 1 202 ? -8.001 6.956 18.998 1.00 92.38 202 LEU A O 1
ATOM 1620 N N . GLY A 1 203 ? -9.290 8.126 17.576 1.00 91.56 203 GLY A N 1
ATOM 1621 C CA . GLY A 1 203 ? -10.125 8.731 18.615 1.00 91.56 203 GLY A CA 1
ATOM 1622 C C . GLY A 1 203 ? -10.957 7.700 19.386 1.00 91.56 203 GLY A C 1
ATOM 1623 O O . GLY A 1 203 ? -11.032 7.762 20.620 1.00 91.56 203 GLY A O 1
ATOM 1624 N N . LEU A 1 204 ? -11.535 6.725 18.678 1.00 90.94 204 LEU A N 1
ATOM 1625 C CA . LEU A 1 204 ? -12.308 5.631 19.265 1.00 90.94 204 LEU A CA 1
ATOM 1626 C C . LEU A 1 204 ? -11.433 4.740 20.154 1.00 90.94 204 LEU A C 1
ATOM 1628 O O . LEU A 1 204 ? -11.770 4.533 21.320 1.00 90.94 204 LEU A O 1
ATOM 1632 N N . ILE A 1 205 ? -10.287 4.284 19.641 1.00 93.50 205 ILE A N 1
ATOM 1633 C CA . ILE A 1 205 ? -9.333 3.450 20.388 1.00 93.50 205 ILE A CA 1
ATOM 1634 C C . ILE A 1 205 ? -8.883 4.152 21.663 1.00 93.50 205 ILE A C 1
ATOM 1636 O O . ILE A 1 205 ? -8.970 3.574 22.746 1.00 93.50 205 ILE A O 1
ATOM 1640 N N . LYS A 1 206 ? -8.485 5.425 21.564 1.00 93.94 206 LYS A N 1
ATOM 1641 C CA . LYS A 1 206 ? -8.084 6.220 22.729 1.00 93.94 206 LYS A CA 1
ATOM 1642 C C . LYS A 1 206 ? -9.209 6.317 23.760 1.00 93.94 206 LYS A C 1
ATOM 1644 O O . LYS A 1 206 ? -8.973 6.145 24.952 1.00 93.94 206 LYS A O 1
ATOM 1649 N N . THR A 1 207 ? -10.439 6.563 23.312 1.00 93.44 207 THR A N 1
ATOM 1650 C CA . THR A 1 207 ? -11.601 6.658 24.206 1.00 93.44 207 THR A CA 1
ATOM 1651 C C . THR A 1 207 ? -11.875 5.335 24.921 1.00 93.44 207 THR A C 1
ATOM 1653 O O . THR A 1 207 ? -12.125 5.349 26.128 1.00 93.44 207 THR A O 1
ATOM 1656 N N . LYS A 1 208 ? -11.802 4.200 24.215 1.00 93.56 208 LYS A N 1
ATOM 1657 C CA . LYS A 1 208 ? -11.999 2.874 24.815 1.00 93.56 208 LYS A CA 1
ATOM 1658 C C . LYS A 1 208 ? -10.881 2.514 25.786 1.00 93.56 208 LYS A C 1
ATOM 1660 O O . LYS A 1 208 ? -11.188 2.121 26.903 1.00 93.56 208 LYS A O 1
ATOM 1665 N N . GLN A 1 209 ? -9.614 2.753 25.439 1.00 92.75 209 GLN A N 1
ATOM 1666 C CA . GLN A 1 209 ? -8.489 2.546 26.362 1.00 92.75 209 GLN A CA 1
ATOM 1667 C C . GLN A 1 209 ? -8.642 3.354 27.662 1.00 92.75 209 GLN A C 1
ATOM 1669 O O . GLN A 1 209 ? -8.256 2.881 28.723 1.00 92.75 209 GLN A O 1
ATOM 1674 N N . CYS A 1 210 ? -9.227 4.556 27.612 1.00 94.62 210 CYS A N 1
ATOM 1675 C CA . CYS A 1 210 ? -9.477 5.347 28.821 1.00 94.62 210 CYS A CA 1
ATOM 1676 C C . CYS A 1 210 ? -10.663 4.847 29.664 1.00 94.62 210 CYS A C 1
ATOM 1678 O O . CYS A 1 210 ? -10.678 5.073 30.872 1.00 94.62 210 CYS A O 1
ATOM 1680 N N . LYS A 1 211 ? -11.685 4.246 29.043 1.00 94.62 211 LYS A N 1
ATOM 1681 C CA . LYS A 1 211 ? -12.939 3.861 29.717 1.00 94.62 211 LYS A CA 1
ATOM 1682 C C . LYS A 1 211 ? -12.968 2.401 30.162 1.00 94.62 211 LYS A C 1
ATOM 1684 O O . LYS A 1 211 ? -13.654 2.074 31.125 1.00 94.62 211 LYS A O 1
ATOM 1689 N N . GLU A 1 212 ? -12.259 1.532 29.453 1.00 94.88 212 GLU A N 1
ATOM 1690 C CA . GLU A 1 212 ? -12.368 0.082 29.567 1.00 94.88 212 GLU A CA 1
ATOM 1691 C C . GLU A 1 212 ? -10.983 -0.510 29.850 1.00 94.88 212 GLU A C 1
ATOM 1693 O O . GLU A 1 212 ? -10.168 -0.695 28.947 1.00 94.88 212 GLU A O 1
ATOM 1698 N N . SER A 1 213 ? -10.714 -0.837 31.117 1.00 93.12 213 SER A N 1
ATOM 1699 C CA . SER A 1 213 ? -9.410 -1.365 31.549 1.00 93.12 213 SER A CA 1
ATOM 1700 C C . SER A 1 213 ? -9.031 -2.673 30.851 1.00 93.12 213 SER A C 1
ATOM 1702 O O . SER A 1 213 ? -7.863 -2.885 30.543 1.00 93.12 213 SER A O 1
ATOM 1704 N N . CYS A 1 214 ? -10.009 -3.532 30.551 1.00 91.12 214 CYS A N 1
ATOM 1705 C CA . CYS A 1 214 ? -9.778 -4.776 29.812 1.00 91.12 214 CYS A CA 1
ATOM 1706 C C . CYS A 1 214 ? -9.278 -4.490 28.389 1.00 91.12 214 CYS A C 1
ATOM 1708 O O . CYS A 1 214 ? -8.320 -5.109 27.935 1.00 91.12 214 CYS A O 1
ATOM 1710 N N . PHE A 1 215 ? -9.869 -3.498 27.714 1.00 93.50 215 PHE A N 1
ATOM 1711 C CA . PHE A 1 215 ? -9.431 -3.068 26.388 1.00 93.50 215 PHE A CA 1
ATOM 1712 C C . PHE A 1 215 ? -8.037 -2.431 26.433 1.00 93.50 215 PHE A C 1
ATOM 1714 O O . PHE A 1 215 ? -7.208 -2.674 25.561 1.00 93.50 215 PHE A O 1
ATOM 1721 N N . GLN A 1 216 ? -7.754 -1.637 27.468 1.00 94.44 216 GLN A N 1
ATOM 1722 C CA . GLN A 1 216 ? -6.429 -1.058 27.678 1.00 94.44 216 GLN A CA 1
ATOM 1723 C C . GLN A 1 216 ? -5.346 -2.133 27.838 1.00 94.44 216 GLN A C 1
ATOM 1725 O O . GLN A 1 216 ? -4.306 -2.038 27.192 1.00 94.44 216 GLN A O 1
ATOM 1730 N N . LEU A 1 217 ? -5.593 -3.147 28.674 1.00 93.31 217 LEU A N 1
ATOM 1731 C CA . LEU A 1 217 ? -4.665 -4.261 28.883 1.00 93.31 217 LEU A CA 1
ATOM 1732 C C . LEU A 1 217 ? -4.457 -5.063 27.599 1.00 93.31 217 LEU A C 1
ATOM 1734 O O . LEU A 1 217 ? -3.319 -5.370 27.260 1.00 93.31 217 LEU A O 1
ATOM 1738 N N . PHE A 1 218 ? -5.532 -5.332 26.851 1.00 94.12 218 PHE A N 1
ATOM 1739 C CA . PHE A 1 218 ? -5.426 -5.956 25.535 1.00 94.12 218 PHE A CA 1
ATOM 1740 C C . PHE A 1 218 ? -4.505 -5.161 24.602 1.00 94.12 218 PHE A C 1
ATOM 1742 O O . PHE A 1 218 ? -3.591 -5.736 24.023 1.00 94.12 218 PHE A O 1
ATOM 1749 N N . MET A 1 219 ? -4.704 -3.845 24.478 1.00 94.75 219 MET A N 1
ATOM 1750 C CA . MET A 1 219 ? -3.883 -3.015 23.591 1.00 94.75 219 MET A CA 1
ATOM 1751 C C . MET A 1 219 ? -2.407 -3.020 24.005 1.00 94.75 219 MET A C 1
ATOM 1753 O O . MET A 1 219 ? -1.543 -3.114 23.142 1.00 94.75 219 MET A O 1
ATOM 1757 N N . GLN A 1 220 ? -2.113 -2.962 25.309 1.00 93.38 220 GLN A N 1
ATOM 1758 C CA . GLN A 1 220 ? -0.738 -3.045 25.820 1.00 93.38 220 GLN A CA 1
ATOM 1759 C C . GLN A 1 220 ? -0.082 -4.383 25.480 1.00 93.38 220 GLN A C 1
ATOM 1761 O O . GLN A 1 220 ? 1.061 -4.417 25.028 1.00 93.38 220 GLN A O 1
ATOM 1766 N N . GLU A 1 221 ? -0.811 -5.475 25.677 1.00 91.56 221 GLU A N 1
ATOM 1767 C CA . GLU A 1 221 ? -0.316 -6.814 25.395 1.00 91.56 221 GLU A CA 1
ATOM 1768 C C . GLU A 1 221 ? -0.111 -7.018 23.880 1.00 91.56 221 GLU A C 1
ATOM 1770 O O . GLU A 1 221 ? 0.960 -7.450 23.452 1.00 91.56 221 GLU A O 1
ATOM 1775 N N . ALA A 1 222 ? -1.076 -6.607 23.052 1.00 91.50 222 ALA A N 1
ATOM 1776 C CA . ALA A 1 222 ? -0.989 -6.655 21.593 1.00 91.50 222 ALA A CA 1
ATOM 1777 C C . ALA A 1 222 ? 0.200 -5.840 21.050 1.00 91.50 222 ALA A C 1
ATOM 1779 O O . ALA A 1 222 ? 0.969 -6.330 20.222 1.00 91.50 222 ALA A O 1
ATOM 1780 N N . GLU A 1 223 ? 0.407 -4.615 21.543 1.00 93.62 223 GLU A N 1
ATOM 1781 C CA . GLU A 1 223 ? 1.542 -3.765 21.150 1.00 93.62 223 GLU A CA 1
ATOM 1782 C C . GLU A 1 223 ? 2.894 -4.318 21.628 1.00 93.62 223 GLU A C 1
ATOM 1784 O O . GLU A 1 223 ? 3.918 -4.082 20.986 1.00 93.62 223 GLU A O 1
ATOM 1789 N N . SER A 1 224 ? 2.912 -5.098 22.714 1.00 90.44 224 SER A N 1
ATOM 1790 C CA . SER A 1 224 ? 4.122 -5.772 23.200 1.00 90.44 224 SER A CA 1
ATOM 1791 C C . SER A 1 224 ? 4.526 -6.992 22.364 1.00 90.44 224 SER A C 1
ATOM 1793 O O . SER A 1 224 ? 5.647 -7.492 22.499 1.00 90.44 224 SER A O 1
ATOM 1795 N N . HIS A 1 225 ? 3.648 -7.469 21.473 1.00 89.38 225 HIS A N 1
ATOM 1796 C CA . HIS A 1 225 ? 3.922 -8.647 20.665 1.00 89.38 225 HIS A CA 1
ATOM 1797 C C . HIS A 1 225 ? 5.166 -8.416 19.777 1.00 89.38 225 HIS A C 1
ATOM 1799 O O . HIS A 1 225 ? 5.218 -7.439 19.026 1.00 89.38 225 HIS A O 1
ATOM 1805 N N . PRO A 1 226 ? 6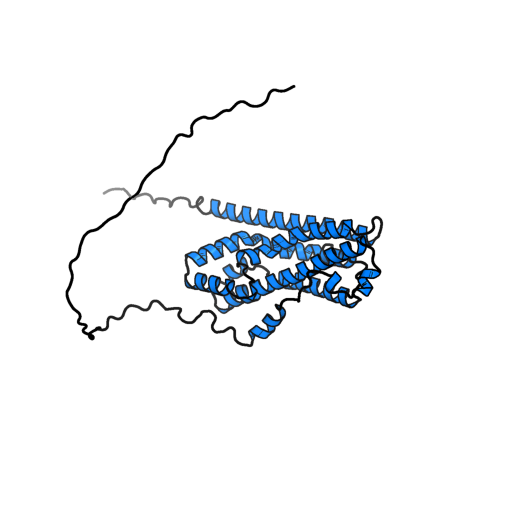.146 -9.349 19.736 1.00 87.25 226 PRO A N 1
ATOM 1806 C CA . PRO A 1 226 ? 7.393 -9.181 18.971 1.00 87.25 226 PRO A CA 1
ATOM 1807 C C . PRO A 1 226 ? 7.232 -8.799 17.487 1.00 87.25 226 PRO A C 1
ATOM 1809 O O . PRO A 1 226 ? 8.103 -8.165 16.892 1.00 87.25 226 PRO A O 1
ATOM 1812 N N . ARG A 1 227 ? 6.101 -9.162 16.877 1.00 85.25 227 ARG A N 1
ATOM 1813 C CA . ARG A 1 227 ? 5.782 -8.922 15.464 1.00 85.25 227 ARG A CA 1
ATOM 1814 C C . ARG A 1 227 ? 5.451 -7.466 15.172 1.00 85.25 227 ARG A C 1
ATOM 1816 O O . ARG A 1 227 ? 5.735 -7.004 14.067 1.00 85.25 227 ARG A O 1
ATOM 1823 N N . CYS A 1 228 ? 4.954 -6.742 16.175 1.00 86.25 228 CYS A N 1
ATOM 1824 C CA . CYS A 1 228 ? 4.755 -5.300 16.117 1.00 86.25 228 CYS A CA 1
ATOM 1825 C C . CYS A 1 228 ? 6.091 -4.554 15.967 1.00 86.25 228 CYS A C 1
ATOM 1827 O O . CYS A 1 228 ? 6.098 -3.424 15.501 1.00 86.25 228 CYS A O 1
ATOM 1829 N N . ARG A 1 229 ? 7.242 -5.178 16.285 1.00 87.06 229 ARG A N 1
ATOM 1830 C CA . ARG A 1 229 ? 8.583 -4.563 16.198 1.00 87.06 229 ARG A CA 1
ATOM 1831 C C . ARG A 1 229 ? 8.626 -3.171 16.841 1.00 87.06 229 ARG A C 1
ATOM 1833 O O . ARG A 1 229 ? 9.172 -2.238 16.256 1.00 87.06 229 ARG A O 1
ATOM 1840 N N . TRP A 1 230 ? 8.056 -3.056 18.041 1.00 88.50 230 TRP A N 1
ATOM 1841 C CA . TRP A 1 230 ? 7.965 -1.810 18.818 1.00 88.50 230 TRP A CA 1
ATOM 1842 C C . TRP A 1 230 ? 7.042 -0.733 18.229 1.00 88.50 230 TRP A C 1
ATOM 1844 O O . TRP A 1 230 ? 6.958 0.354 18.795 1.00 88.50 230 TRP A O 1
ATOM 1854 N N . LEU A 1 231 ? 6.349 -1.018 17.122 1.00 90.88 231 LEU A N 1
ATOM 1855 C CA . LEU A 1 231 ? 5.323 -0.139 16.573 1.00 90.88 231 LEU A CA 1
ATOM 1856 C C . LEU A 1 231 ? 4.041 -0.258 17.391 1.00 90.88 231 LEU A C 1
ATOM 1858 O O . LEU A 1 231 ? 3.614 -1.358 17.746 1.00 90.88 231 LEU A O 1
ATOM 1862 N N . GLN A 1 232 ? 3.408 0.880 17.649 1.00 94.38 232 GLN A N 1
ATOM 1863 C CA . GLN A 1 232 ? 2.097 0.929 18.280 1.00 94.38 232 GLN A CA 1
ATOM 1864 C C . GLN A 1 232 ? 0.995 0.765 17.237 1.00 94.38 232 GLN A C 1
ATOM 1866 O O . GLN A 1 232 ? 1.214 0.936 16.033 1.00 94.38 232 GLN A O 1
ATOM 1871 N N . PHE A 1 233 ? -0.236 0.533 17.696 1.00 94.12 233 PHE A N 1
ATOM 1872 C CA . PHE A 1 233 ? -1.400 0.466 16.811 1.00 94.12 233 PHE A CA 1
ATOM 1873 C C . PHE A 1 233 ? -1.515 1.696 15.902 1.00 94.12 233 PHE A C 1
ATOM 1875 O O . PHE A 1 233 ? -1.832 1.589 14.718 1.00 94.12 233 PHE A O 1
ATOM 1882 N N . ARG A 1 234 ? -1.217 2.879 16.455 1.00 94.50 234 ARG A N 1
ATOM 1883 C CA . ARG A 1 234 ? -1.247 4.139 15.711 1.00 94.50 234 ARG A CA 1
ATOM 1884 C C . ARG A 1 234 ? -0.257 4.160 14.550 1.00 94.50 234 ARG A C 1
ATOM 1886 O O . ARG A 1 234 ? -0.578 4.721 13.509 1.00 94.50 234 ARG A O 1
ATOM 1893 N N . ASP A 1 235 ? 0.925 3.592 14.726 1.00 93.94 235 ASP A N 1
ATOM 1894 C CA . ASP A 1 235 ? 1.944 3.588 13.679 1.00 93.94 235 ASP A CA 1
ATOM 1895 C C . ASP A 1 235 ? 1.535 2.630 12.557 1.00 93.94 235 ASP A C 1
ATOM 1897 O O . ASP A 1 235 ? 1.601 2.980 11.380 1.00 93.94 235 ASP A O 1
ATOM 1901 N N . LEU A 1 236 ? 1.011 1.458 12.930 1.00 94.44 236 LEU A N 1
ATOM 1902 C CA . LEU A 1 236 ? 0.529 0.448 11.991 1.00 94.44 236 LEU A CA 1
ATOM 1903 C C . LEU A 1 236 ? -0.669 0.944 11.177 1.00 94.44 236 LEU A C 1
ATOM 1905 O O . LEU A 1 236 ? -0.666 0.811 9.958 1.00 94.44 236 LEU A O 1
ATOM 1909 N N . ILE A 1 237 ? -1.674 1.557 11.809 1.00 93.94 237 ILE A N 1
ATOM 1910 C CA . ILE A 1 237 ? -2.864 2.022 11.081 1.00 93.94 237 ILE A CA 1
ATOM 1911 C C . ILE A 1 237 ? -2.545 3.182 10.130 1.00 93.94 237 ILE A C 1
ATOM 1913 O O . ILE A 1 237 ? -3.179 3.300 9.087 1.00 93.94 237 ILE A O 1
ATOM 1917 N N . MET A 1 238 ? -1.549 4.015 10.455 1.00 94.75 238 MET A N 1
ATOM 1918 C CA . MET A 1 238 ? -1.110 5.136 9.613 1.00 94.75 238 MET A CA 1
ATOM 1919 C C . MET A 1 238 ? -0.156 4.718 8.484 1.00 94.75 238 MET A C 1
ATOM 1921 O O . MET A 1 238 ? 0.141 5.545 7.618 1.00 94.75 238 MET A O 1
ATOM 1925 N N . SER A 1 239 ? 0.324 3.470 8.486 1.00 95.62 239 SER A N 1
ATOM 1926 C CA . SER A 1 239 ? 1.336 2.982 7.539 1.00 95.62 239 SER A CA 1
ATOM 1927 C C . SER A 1 239 ? 0.902 3.106 6.076 1.00 95.62 239 SER A C 1
ATOM 1929 O O . SER A 1 239 ? 1.709 3.514 5.249 1.00 95.62 239 SER A O 1
ATOM 1931 N N . GLU A 1 240 ? -0.378 2.870 5.771 1.00 97.12 240 GLU A N 1
ATOM 1932 C CA . GLU A 1 240 ? -0.926 2.968 4.411 1.00 97.12 240 GLU A CA 1
ATOM 1933 C C . GLU A 1 240 ? -0.764 4.375 3.826 1.00 97.12 240 GLU A C 1
ATOM 1935 O O . GLU A 1 240 ? -0.151 4.576 2.778 1.00 97.12 240 GLU A O 1
ATOM 1940 N N . MET A 1 241 ? -1.225 5.389 4.561 1.00 96.94 241 MET A N 1
ATOM 1941 C CA . MET A 1 241 ? -1.094 6.779 4.128 1.00 96.94 241 MET A CA 1
ATOM 1942 C C . MET A 1 241 ? 0.381 7.175 3.986 1.00 96.94 241 MET A C 1
ATOM 1944 O O . MET A 1 241 ? 0.748 7.911 3.071 1.00 96.94 241 MET A O 1
ATOM 1948 N N . GLN A 1 242 ? 1.249 6.684 4.876 1.00 97.19 242 GLN A N 1
ATOM 1949 C CA . GLN A 1 242 ? 2.686 6.933 4.788 1.00 97.19 242 GLN A CA 1
ATOM 1950 C C . GLN A 1 242 ? 3.292 6.291 3.539 1.00 97.19 242 GLN A C 1
ATOM 1952 O O . GLN A 1 242 ? 4.066 6.957 2.852 1.00 97.19 242 GLN A O 1
ATOM 1957 N N . LEU A 1 243 ? 2.926 5.053 3.210 1.00 97.69 243 LEU A N 1
ATOM 1958 C CA . LEU A 1 243 ? 3.414 4.346 2.030 1.00 97.69 243 LEU A CA 1
ATOM 1959 C C . LEU A 1 243 ? 3.049 5.067 0.733 1.00 97.69 243 LEU A C 1
ATOM 1961 O O . LEU A 1 243 ? 3.922 5.286 -0.107 1.00 97.69 243 LEU A O 1
ATOM 1965 N N . LEU A 1 244 ? 1.803 5.527 0.600 1.00 97.94 244 LEU A N 1
ATOM 1966 C CA . LEU A 1 244 ? 1.360 6.272 -0.582 1.00 97.94 244 LEU A CA 1
ATOM 1967 C C . LEU A 1 244 ? 2.203 7.529 -0.839 1.00 97.94 244 LEU A C 1
ATOM 1969 O O . LEU A 1 244 ? 2.418 7.912 -1.988 1.00 97.94 244 LEU A O 1
ATOM 1973 N N . THR A 1 245 ? 2.734 8.162 0.213 1.00 97.94 245 THR A N 1
ATOM 1974 C CA . THR A 1 245 ? 3.648 9.309 0.058 1.00 97.94 245 THR A CA 1
ATOM 1975 C C . THR A 1 245 ? 5.045 8.916 -0.424 1.00 97.94 245 THR A C 1
ATOM 1977 O O . THR A 1 245 ? 5.780 9.773 -0.916 1.00 97.94 245 THR A O 1
ATOM 1980 N N . LYS A 1 246 ? 5.432 7.642 -0.294 1.00 98.06 246 LYS A N 1
ATOM 1981 C CA . LYS A 1 246 ? 6.750 7.134 -0.692 1.00 98.06 246 LYS A CA 1
ATOM 1982 C C . LYS A 1 246 ? 6.822 6.747 -2.162 1.00 98.06 246 LYS A C 1
ATOM 1984 O O . LYS A 1 246 ? 7.870 6.982 -2.761 1.00 98.06 246 LYS A O 1
ATOM 1989 N N . TYR A 1 247 ? 5.746 6.224 -2.756 1.00 98.19 247 TYR A N 1
ATOM 1990 C CA . TYR A 1 247 ? 5.774 5.780 -4.157 1.00 98.19 247 TYR A CA 1
ATOM 1991 C C . TYR A 1 247 ? 6.248 6.864 -5.141 1.00 98.19 247 TYR A C 1
ATOM 1993 O O . TYR A 1 247 ? 7.168 6.574 -5.909 1.00 98.19 247 TYR A O 1
ATOM 2001 N N . PRO A 1 248 ? 5.756 8.125 -5.093 1.00 98.00 248 PRO A N 1
ATOM 2002 C CA . PRO A 1 248 ? 6.271 9.171 -5.976 1.00 98.00 248 PRO A CA 1
ATOM 2003 C C . PRO A 1 248 ? 7.766 9.450 -5.775 1.00 98.00 248 PRO A C 1
ATOM 2005 O O . PRO A 1 248 ? 8.474 9.704 -6.742 1.00 98.00 248 PRO A O 1
ATOM 2008 N N . LEU A 1 249 ? 8.266 9.391 -4.536 1.00 98.00 249 LEU A N 1
ATOM 2009 C CA . LEU A 1 249 ? 9.672 9.675 -4.222 1.00 98.00 249 LEU A CA 1
ATOM 2010 C C . LEU A 1 249 ? 10.600 8.581 -4.758 1.00 98.00 249 LEU A C 1
ATOM 2012 O O . LEU A 1 249 ? 11.656 8.873 -5.320 1.00 98.00 249 LEU A O 1
ATOM 2016 N N . LEU A 1 250 ? 10.193 7.320 -4.607 1.00 97.19 250 LEU A N 1
ATOM 2017 C CA . LEU A 1 250 ? 10.950 6.188 -5.125 1.00 97.19 250 LEU A CA 1
ATOM 2018 C C . LEU A 1 250 ? 10.929 6.148 -6.649 1.00 97.19 250 LEU A C 1
ATOM 2020 O O . LEU A 1 250 ? 11.989 6.013 -7.253 1.00 97.19 250 LEU A O 1
ATOM 2024 N N . LEU A 1 251 ? 9.767 6.337 -7.280 1.00 97.38 251 LEU A N 1
ATOM 2025 C CA . LEU A 1 251 ? 9.673 6.388 -8.741 1.00 97.38 251 LEU A CA 1
ATOM 2026 C C . LEU A 1 251 ? 10.481 7.548 -9.333 1.00 97.38 251 LEU A C 1
ATOM 2028 O O . LEU A 1 251 ? 11.144 7.365 -10.350 1.00 97.38 251 LEU A O 1
ATOM 2032 N N . GLU A 1 252 ? 10.510 8.711 -8.677 1.00 97.88 252 GLU A N 1
ATOM 2033 C CA . GLU A 1 252 ? 11.381 9.819 -9.087 1.00 97.88 252 GLU A CA 1
ATOM 2034 C C . GLU A 1 252 ? 12.865 9.422 -9.025 1.00 97.88 252 GLU A C 1
ATOM 2036 O O . GLU A 1 252 ? 13.656 9.770 -9.903 1.00 97.88 252 GLU A O 1
ATOM 2041 N N . SER A 1 253 ? 13.256 8.675 -7.991 1.00 97.19 253 SER A N 1
ATOM 2042 C CA . SER A 1 253 ? 14.621 8.170 -7.839 1.00 97.19 253 SER A CA 1
ATOM 2043 C C . SER A 1 253 ? 14.968 7.103 -8.887 1.00 97.19 253 SER A C 1
ATOM 2045 O O . SER A 1 253 ? 16.059 7.137 -9.456 1.00 97.19 253 SER A O 1
ATOM 2047 N N . VAL A 1 254 ? 14.036 6.213 -9.246 1.00 96.31 254 VAL A N 1
ATOM 2048 C CA . VAL A 1 254 ? 14.213 5.269 -10.366 1.00 96.31 254 VAL A CA 1
ATOM 2049 C C . VAL A 1 254 ? 14.379 6.025 -11.687 1.00 96.31 254 VAL A C 1
ATOM 2051 O O . VAL A 1 254 ? 15.288 5.723 -12.465 1.00 96.31 254 VAL A O 1
ATOM 2054 N N . LEU A 1 255 ? 13.540 7.035 -11.937 1.00 96.81 255 LEU A N 1
ATOM 2055 C CA . LEU A 1 255 ? 13.592 7.863 -13.145 1.00 96.81 255 LEU A CA 1
ATOM 2056 C C . LEU A 1 255 ? 14.946 8.558 -13.308 1.00 96.81 255 LEU A C 1
ATOM 2058 O O . LEU A 1 255 ? 15.518 8.517 -14.395 1.00 96.81 255 LEU A O 1
ATOM 2062 N N . LYS A 1 256 ? 15.516 9.106 -12.224 1.00 96.69 256 LYS A N 1
ATOM 2063 C CA . LYS A 1 256 ? 16.856 9.733 -12.229 1.00 96.69 256 LYS A CA 1
ATOM 2064 C C . LYS A 1 256 ? 17.946 8.806 -12.768 1.00 96.69 256 LYS A C 1
ATOM 2066 O O . LYS A 1 256 ? 18.883 9.275 -13.415 1.00 96.69 256 LYS A O 1
ATOM 2071 N N . HIS A 1 257 ? 17.812 7.502 -12.545 1.00 95.12 257 HIS A N 1
ATOM 2072 C CA . HIS A 1 257 ? 18.784 6.506 -12.985 1.00 95.12 257 HIS A CA 1
ATOM 2073 C C . HIS A 1 257 ? 18.368 5.763 -14.263 1.00 95.12 257 HIS A C 1
ATOM 2075 O O . HIS A 1 257 ? 19.181 5.028 -14.814 1.00 95.12 257 HIS A O 1
ATOM 2081 N N . THR A 1 258 ? 17.176 6.007 -14.811 1.00 94.19 258 THR A N 1
ATOM 2082 C CA . THR A 1 258 ? 16.697 5.384 -16.059 1.00 94.19 258 THR A CA 1
ATOM 2083 C C . THR A 1 258 ? 17.070 6.239 -17.273 1.00 94.19 258 THR A C 1
ATOM 2085 O O . THR A 1 258 ? 17.065 7.467 -17.199 1.00 94.19 258 THR A O 1
ATOM 2088 N N . GLU A 1 259 ? 17.471 5.619 -18.385 1.00 92.94 259 GLU A N 1
ATOM 2089 C CA . GLU A 1 259 ? 17.870 6.339 -19.602 1.00 92.94 259 GLU A CA 1
ATOM 2090 C C . GLU A 1 259 ? 16.684 7.096 -20.221 1.00 92.94 259 GLU A C 1
ATOM 2092 O O . GLU A 1 259 ? 15.646 6.509 -20.526 1.00 92.94 259 GLU A O 1
ATOM 2097 N N . GLY A 1 260 ? 16.834 8.411 -20.398 1.00 93.94 260 GLY A N 1
ATOM 2098 C CA . GLY A 1 260 ? 15.789 9.274 -20.949 1.00 93.94 260 GLY A CA 1
ATOM 2099 C C . GLY A 1 260 ? 15.534 9.028 -22.437 1.00 93.94 260 GLY A C 1
ATOM 2100 O O . GLY A 1 260 ? 16.437 8.642 -23.174 1.00 93.94 260 GLY A O 1
ATOM 2101 N N . GLY A 1 261 ? 14.300 9.282 -22.881 1.00 92.44 261 GLY A N 1
ATOM 2102 C CA . GLY A 1 261 ? 13.885 9.069 -24.276 1.00 92.44 261 GLY A CA 1
ATOM 2103 C C . GLY A 1 261 ? 13.658 7.599 -24.650 1.00 92.44 261 GLY A C 1
ATOM 2104 O O . GLY A 1 261 ? 13.475 7.287 -25.824 1.00 92.44 261 GLY A O 1
ATOM 2105 N N . THR A 1 262 ? 13.678 6.699 -23.665 1.00 95.75 262 THR A N 1
ATOM 2106 C CA . THR A 1 262 ? 13.312 5.290 -23.829 1.00 95.75 262 THR A CA 1
ATOM 2107 C C . THR A 1 262 ? 11.830 5.073 -23.521 1.00 95.75 262 THR A C 1
ATOM 2109 O O . THR A 1 262 ? 11.226 5.829 -22.759 1.00 95.75 262 THR A O 1
ATOM 2112 N N . ALA A 1 263 ? 11.251 3.999 -24.066 1.00 95.94 263 ALA A N 1
ATOM 2113 C CA . ALA A 1 263 ? 9.866 3.624 -23.776 1.00 95.94 263 ALA A CA 1
ATOM 2114 C C . ALA A 1 263 ? 9.640 3.339 -22.278 1.00 95.94 263 ALA A C 1
ATOM 2116 O O . ALA A 1 263 ? 8.601 3.698 -21.734 1.00 95.94 263 ALA A O 1
ATOM 2117 N N . GLU A 1 264 ? 10.617 2.736 -21.591 1.00 95.44 264 GLU A N 1
ATOM 2118 C CA . GLU A 1 264 ? 10.536 2.517 -20.142 1.00 95.44 264 GLU A CA 1
ATOM 2119 C C . GLU A 1 264 ? 10.470 3.846 -19.379 1.00 95.44 264 GLU A C 1
ATOM 2121 O O . GLU A 1 264 ? 9.642 4.002 -18.483 1.00 95.44 264 GLU A O 1
ATOM 2126 N N . HIS A 1 265 ? 11.306 4.821 -19.746 1.00 97.00 265 HIS A N 1
ATOM 2127 C CA . HIS A 1 265 ? 11.298 6.129 -19.097 1.00 97.00 265 HIS A CA 1
ATOM 2128 C C . HIS A 1 265 ? 9.936 6.824 -19.238 1.00 97.00 265 HIS A C 1
ATOM 2130 O O . HIS A 1 265 ? 9.444 7.399 -18.272 1.00 97.00 265 HIS A O 1
ATOM 2136 N N . GLU A 1 266 ? 9.296 6.747 -20.408 1.00 97.94 266 GLU A N 1
ATOM 2137 C CA . GLU A 1 266 ? 7.943 7.287 -20.613 1.00 97.94 266 GLU A CA 1
ATOM 2138 C C . GLU A 1 266 ? 6.904 6.596 -19.716 1.00 97.94 266 GLU A C 1
ATOM 2140 O O . GLU A 1 266 ? 6.136 7.279 -19.033 1.00 97.94 266 GLU A O 1
ATOM 2145 N N . LYS A 1 267 ? 6.930 5.257 -19.640 1.00 98.25 267 LYS A N 1
ATOM 2146 C CA . LYS A 1 267 ? 6.044 4.481 -18.753 1.00 98.25 267 LYS A CA 1
ATOM 2147 C C . LYS A 1 267 ? 6.247 4.845 -17.281 1.00 98.25 267 LYS A C 1
ATOM 2149 O O . LYS A 1 267 ? 5.277 5.009 -16.545 1.00 98.25 267 LYS A O 1
ATOM 2154 N N . LEU A 1 268 ? 7.496 5.003 -16.846 1.00 98.06 268 LEU A N 1
ATOM 2155 C CA . LEU A 1 268 ? 7.825 5.387 -15.474 1.00 98.06 268 LEU A CA 1
ATOM 2156 C C . LEU A 1 268 ? 7.400 6.823 -15.150 1.00 98.06 268 LEU A C 1
ATOM 2158 O O . LEU A 1 268 ? 6.919 7.066 -14.045 1.00 98.06 268 LEU A O 1
ATOM 2162 N N . CYS A 1 269 ? 7.524 7.763 -16.094 1.00 98.38 269 CYS A N 1
ATOM 2163 C CA . CYS A 1 269 ? 6.993 9.119 -15.930 1.00 98.38 269 CYS A CA 1
ATOM 2164 C C . CYS A 1 269 ? 5.474 9.095 -15.750 1.00 98.38 269 CYS A C 1
ATOM 2166 O O . CYS A 1 269 ? 4.956 9.725 -14.830 1.00 98.38 269 CYS A O 1
ATOM 2168 N N . GLN A 1 270 ? 4.774 8.321 -16.581 1.00 98.50 270 GLN A N 1
ATOM 2169 C CA . GLN A 1 270 ? 3.331 8.149 -16.467 1.00 98.50 270 GLN A CA 1
ATOM 2170 C C . GLN A 1 270 ? 2.947 7.543 -15.113 1.00 98.50 270 GLN A C 1
ATOM 2172 O O . GLN A 1 270 ? 2.114 8.117 -14.418 1.00 98.50 270 GLN A O 1
ATOM 2177 N N . ALA A 1 271 ? 3.583 6.445 -14.691 1.00 98.50 271 ALA A N 1
ATOM 2178 C CA . ALA A 1 271 ? 3.329 5.838 -13.384 1.00 98.50 271 ALA A CA 1
ATOM 2179 C C . ALA A 1 271 ? 3.586 6.822 -12.228 1.00 98.50 271 ALA A C 1
ATOM 2181 O O . ALA A 1 271 ? 2.777 6.918 -11.306 1.00 98.50 271 ALA A O 1
ATOM 2182 N N . TRP A 1 272 ? 4.670 7.602 -12.300 1.00 98.50 272 TRP A N 1
ATOM 2183 C CA . TRP A 1 272 ? 4.998 8.627 -11.307 1.00 98.50 272 TRP A CA 1
ATOM 2184 C C . TRP A 1 272 ? 3.909 9.701 -11.187 1.00 98.50 272 TRP A C 1
ATOM 2186 O O . TRP A 1 272 ? 3.498 10.039 -10.072 1.00 98.50 272 TRP A O 1
ATOM 2196 N N . ASP A 1 273 ? 3.401 10.205 -12.315 1.00 98.50 273 ASP A N 1
ATOM 2197 C CA . ASP A 1 273 ? 2.289 11.160 -12.329 1.00 98.50 273 ASP A CA 1
ATOM 2198 C C . ASP A 1 273 ? 1.015 10.547 -11.734 1.00 98.50 273 ASP A C 1
ATOM 2200 O O . ASP A 1 273 ? 0.347 11.184 -10.912 1.00 98.50 273 ASP A O 1
ATOM 2204 N N . GLN A 1 274 ? 0.705 9.290 -12.071 1.00 98.62 274 GLN A N 1
ATOM 2205 C CA . GLN A 1 274 ? -0.463 8.617 -11.510 1.00 98.62 274 GLN A CA 1
ATOM 2206 C C . GLN A 1 274 ? -0.355 8.421 -9.991 1.00 98.62 274 GLN A C 1
ATOM 2208 O O . GLN A 1 274 ? -1.327 8.692 -9.286 1.00 98.62 274 GLN A O 1
ATOM 2213 N N . CYS A 1 275 ? 0.813 8.052 -9.447 1.00 98.25 275 CYS A N 1
ATOM 2214 C CA . CYS A 1 275 ? 1.009 7.957 -7.994 1.00 98.25 275 CYS A CA 1
ATOM 2215 C C . CYS A 1 275 ? 0.674 9.273 -7.276 1.00 98.25 275 CYS A C 1
ATOM 2217 O O . CYS A 1 275 ? 0.099 9.267 -6.184 1.00 98.25 275 CYS A O 1
ATOM 2219 N N . ARG A 1 276 ? 1.010 10.419 -7.882 1.00 98.44 276 ARG A N 1
ATOM 2220 C CA . ARG A 1 276 ? 0.699 11.740 -7.315 1.00 98.44 276 ARG A CA 1
ATOM 2221 C C . ARG A 1 276 ? -0.798 12.029 -7.336 1.00 98.44 276 ARG A C 1
ATOM 2223 O O . ARG A 1 276 ? -1.319 12.572 -6.360 1.00 98.44 276 ARG A O 1
ATOM 2230 N N . GLU A 1 277 ? -1.493 11.649 -8.405 1.00 98.56 277 GLU A N 1
ATOM 2231 C CA . GLU A 1 277 ? -2.949 11.792 -8.471 1.00 98.56 277 GLU A CA 1
ATOM 2232 C C . GLU A 1 277 ? -3.671 10.841 -7.503 1.00 98.56 277 GLU A C 1
ATOM 2234 O O . GLU A 1 277 ? -4.634 11.270 -6.867 1.00 98.56 277 GLU A O 1
ATOM 2239 N N . ILE A 1 278 ? -3.181 9.611 -7.299 1.00 98.62 278 ILE A N 1
ATOM 2240 C CA . ILE A 1 278 ? -3.683 8.693 -6.257 1.00 98.62 278 ILE A CA 1
ATOM 2241 C C . ILE A 1 278 ? -3.531 9.333 -4.875 1.00 98.62 278 ILE A C 1
ATOM 2243 O O . ILE A 1 278 ? -4.505 9.446 -4.130 1.00 98.62 278 ILE A O 1
ATOM 2247 N N . LEU A 1 279 ? -2.331 9.816 -4.537 1.00 98.38 279 LEU A N 1
ATOM 2248 C CA . LEU A 1 279 ? -2.073 10.440 -3.238 1.00 98.38 279 LEU A CA 1
ATOM 2249 C C . LEU A 1 279 ? -2.983 11.652 -2.999 1.00 98.38 279 LEU A C 1
ATOM 2251 O O . LEU A 1 279 ? -3.516 11.833 -1.903 1.00 98.38 279 LEU A O 1
ATOM 2255 N N . LYS A 1 280 ? -3.185 12.481 -4.025 1.00 98.38 280 LYS A N 1
ATOM 2256 C CA . LYS A 1 280 ? -4.089 13.633 -3.974 1.00 98.38 280 LYS A CA 1
ATOM 2257 C C . LYS A 1 280 ? -5.545 13.207 -3.777 1.00 98.38 280 LYS A C 1
ATOM 2259 O O . LYS A 1 280 ? -6.233 13.814 -2.958 1.00 98.38 280 LYS A O 1
ATOM 2264 N N . TYR A 1 281 ? -5.997 12.172 -4.485 1.00 98.56 281 TYR A N 1
ATOM 2265 C CA . TYR A 1 281 ? -7.338 11.606 -4.336 1.00 98.56 281 TYR A CA 1
ATOM 2266 C C . TYR A 1 281 ? -7.581 11.122 -2.901 1.00 98.56 281 TYR A C 1
ATOM 2268 O O . TYR A 1 281 ? -8.536 11.556 -2.256 1.00 98.56 281 TYR A O 1
ATOM 2276 N N . VAL A 1 282 ? -6.674 10.295 -2.373 1.00 98.31 282 VAL A N 1
ATOM 2277 C CA . VAL A 1 282 ? -6.755 9.760 -1.005 1.00 98.31 282 VAL A CA 1
ATOM 2278 C C . VAL A 1 282 ? -6.715 10.890 0.027 1.00 98.31 282 VAL A C 1
ATOM 2280 O O . VAL A 1 282 ? -7.554 10.933 0.925 1.00 98.31 282 VAL A O 1
ATOM 2283 N N . SER A 1 283 ? -5.808 11.859 -0.132 1.00 97.00 283 SER A N 1
ATOM 2284 C CA . SER A 1 283 ? -5.692 13.011 0.776 1.00 97.00 283 SER A CA 1
ATOM 2285 C C . SER A 1 283 ? -6.973 13.847 0.830 1.00 97.00 283 SER A C 1
ATOM 2287 O O . SER A 1 283 ? -7.394 14.281 1.904 1.00 97.00 283 SER A O 1
ATOM 2289 N N . GLU A 1 284 ? -7.608 14.085 -0.320 1.00 97.62 284 GLU A N 1
ATOM 2290 C CA . GLU A 1 284 ? -8.865 14.830 -0.364 1.00 97.62 284 GLU A CA 1
ATOM 2291 C C . GLU A 1 284 ? -10.013 14.011 0.245 1.00 97.62 284 GLU A C 1
ATOM 2293 O O . GLU A 1 284 ? -10.798 14.567 1.011 1.00 97.62 284 GLU A O 1
ATOM 2298 N N . ALA A 1 285 ? -10.080 12.696 0.009 1.00 96.88 285 ALA A N 1
ATOM 2299 C CA . ALA A 1 285 ? -11.074 11.822 0.640 1.00 96.88 285 ALA A CA 1
ATOM 2300 C C . ALA A 1 285 ? -10.978 11.835 2.179 1.00 96.88 285 ALA A C 1
ATOM 2302 O O . ALA A 1 285 ? -11.999 11.992 2.863 1.00 96.88 285 ALA A O 1
ATOM 2303 N N . VAL A 1 286 ? -9.752 11.770 2.714 1.00 95.44 286 VAL A N 1
ATOM 2304 C CA . VAL A 1 286 ? -9.473 11.891 4.154 1.00 95.44 286 VAL A CA 1
ATOM 2305 C C . VAL A 1 286 ? -9.991 13.225 4.677 1.00 95.44 286 VAL A C 1
ATOM 2307 O O . VAL A 1 286 ? -10.839 13.265 5.569 1.00 95.44 286 VAL A O 1
ATOM 2310 N N . LYS A 1 287 ? -9.568 14.329 4.058 1.00 94.69 287 LYS A N 1
ATOM 2311 C CA . LYS A 1 287 ? -9.973 15.683 4.448 1.00 94.69 287 LYS A CA 1
ATOM 2312 C C . LYS A 1 287 ? -11.491 15.877 4.411 1.00 94.69 287 LYS A C 1
ATOM 2314 O O . LYS A 1 287 ? -12.053 16.504 5.310 1.00 94.69 287 LYS A O 1
ATOM 2319 N N . GLN A 1 288 ? -12.172 15.365 3.387 1.00 94.31 288 GLN A N 1
ATOM 2320 C CA . GLN A 1 288 ? -13.629 15.462 3.271 1.00 94.31 288 GLN A CA 1
ATOM 2321 C C . GLN A 1 288 ? -14.342 14.672 4.371 1.00 94.31 288 GLN A C 1
ATOM 2323 O O . GLN A 1 288 ? -15.314 15.159 4.952 1.00 94.31 288 GLN A O 1
ATOM 2328 N N . THR A 1 289 ? -13.846 13.480 4.700 1.00 92.06 289 THR A N 1
ATOM 2329 C CA . THR A 1 289 ? -14.411 12.649 5.770 1.00 92.06 289 THR A CA 1
ATOM 2330 C C . THR A 1 289 ? -14.209 13.278 7.145 1.00 92.06 289 THR A C 1
ATOM 2332 O O . THR A 1 289 ? -15.165 13.375 7.916 1.00 92.06 289 THR A O 1
ATOM 2335 N N . GLU A 1 290 ? -13.021 13.811 7.423 1.00 90.25 290 GLU A N 1
ATOM 2336 C CA . GLU A 1 290 ? -12.743 14.543 8.662 1.00 90.25 290 GLU A CA 1
ATOM 2337 C C . GLU A 1 290 ? -13.606 15.802 8.797 1.00 90.25 290 GLU A C 1
ATOM 2339 O O . GLU A 1 290 ? -14.157 16.079 9.866 1.00 90.25 290 GLU A O 1
ATOM 2344 N N . ASN A 1 291 ? -13.776 16.552 7.704 1.00 90.06 291 ASN A N 1
ATOM 2345 C CA . ASN A 1 291 ? -14.638 17.730 7.682 1.00 90.06 291 ASN A CA 1
ATOM 2346 C C . ASN A 1 291 ? -16.099 17.375 7.953 1.00 90.06 291 ASN A C 1
ATOM 2348 O O . ASN A 1 291 ? -16.734 18.040 8.772 1.00 90.06 291 ASN A O 1
ATOM 2352 N N . ARG A 1 292 ? -16.622 16.327 7.307 1.00 89.38 292 ARG A N 1
ATOM 2353 C CA . ARG A 1 292 ? -17.993 15.847 7.521 1.00 89.38 292 ARG A CA 1
ATOM 2354 C C . ARG A 1 292 ? -18.215 15.442 8.977 1.00 89.38 292 ARG A C 1
ATOM 2356 O O . ARG A 1 292 ? -19.137 15.951 9.605 1.00 89.38 292 ARG A O 1
ATOM 2363 N N . HIS A 1 293 ? -17.319 14.634 9.539 1.00 85.62 293 HIS A N 1
ATOM 2364 C CA . HIS A 1 293 ? -17.412 14.203 10.934 1.00 85.62 293 HIS A CA 1
ATOM 2365 C C . HIS A 1 293 ? -17.336 15.387 11.916 1.00 85.62 293 HIS A C 1
ATOM 2367 O O . HIS A 1 293 ? -18.079 15.457 12.897 1.00 85.62 293 HIS A O 1
ATOM 2373 N N . ARG A 1 294 ? -16.473 16.374 11.640 1.00 86.06 294 ARG A N 1
ATOM 2374 C CA . ARG A 1 294 ? -16.393 17.605 12.438 1.00 86.06 294 ARG A CA 1
ATOM 2375 C C . ARG A 1 294 ? -17.689 18.417 12.372 1.00 86.06 294 ARG A C 1
ATOM 2377 O O . ARG A 1 294 ? -18.111 18.941 13.397 1.00 86.06 294 ARG A O 1
ATOM 2384 N N . LEU A 1 295 ? -18.319 18.522 11.201 1.00 87.38 295 LEU A N 1
ATOM 2385 C CA . LEU A 1 295 ? -19.596 19.225 11.038 1.00 87.38 295 LEU A CA 1
ATOM 2386 C C . LEU A 1 295 ? -20.740 18.510 11.770 1.00 87.38 295 LEU A C 1
ATOM 2388 O O . LEU A 1 295 ? -21.502 19.163 12.477 1.00 87.38 295 LEU A O 1
ATOM 2392 N N . GLU A 1 296 ? -20.827 17.183 11.680 1.00 84.94 296 GLU A N 1
ATOM 2393 C CA . GLU A 1 296 ? -21.824 16.380 12.408 1.00 84.94 296 GLU A CA 1
ATOM 2394 C C . GLU A 1 296 ? -21.711 16.571 13.931 1.00 84.94 296 GLU A C 1
ATOM 2396 O O . GLU A 1 296 ? -22.721 16.753 14.621 1.00 84.94 296 GLU A O 1
ATOM 2401 N N . GLY A 1 297 ? -20.484 16.640 14.457 1.00 75.75 297 GLY A N 1
ATOM 2402 C CA . GLY A 1 297 ? -20.228 16.944 15.868 1.00 75.75 297 GLY A CA 1
ATOM 2403 C C . GLY A 1 297 ? -20.664 18.351 16.308 1.00 75.75 297 GLY A C 1
ATOM 2404 O O . GLY A 1 297 ? -21.004 18.543 17.473 1.00 75.75 297 GLY A O 1
ATOM 2405 N N . LEU A 1 298 ? -20.702 19.328 15.393 1.00 72.38 298 LEU A N 1
ATOM 2406 C CA . LEU A 1 298 ? -21.145 20.706 15.663 1.00 72.38 298 LEU A CA 1
ATOM 2407 C C . LEU A 1 298 ? -22.668 20.887 15.536 1.00 72.38 298 LEU A C 1
ATOM 2409 O O . LEU A 1 298 ? -23.252 21.740 16.206 1.00 72.38 298 LEU A O 1
ATOM 2413 N N . VAL A 1 299 ? -23.319 20.093 14.683 1.00 65.94 299 VAL A N 1
ATOM 2414 C CA . VAL A 1 299 ? -24.774 20.147 14.457 1.00 65.94 299 VAL A CA 1
ATOM 2415 C C . VAL A 1 299 ? -25.542 19.384 15.547 1.00 65.94 299 VAL A C 1
ATOM 2417 O O . VAL A 1 299 ? -26.638 19.790 15.932 1.00 65.94 299 VAL A O 1
ATOM 2420 N N . SER A 1 300 ? -24.950 18.329 16.114 1.00 55.66 300 SER A N 1
ATOM 2421 C CA . SER A 1 300 ? -25.590 17.476 17.131 1.00 55.66 300 SER A CA 1
ATOM 2422 C C . SER A 1 300 ? -26.053 18.198 18.420 1.00 55.66 300 SER A C 1
ATOM 2424 O O . SER A 1 300 ? -27.090 17.807 18.955 1.00 55.66 300 SER A O 1
ATOM 2426 N N . PRO A 1 301 ? -25.385 19.256 18.934 1.00 55.03 301 PRO A N 1
ATOM 2427 C CA . PRO A 1 301 ? -25.858 19.980 20.122 1.00 55.03 301 PRO A CA 1
ATOM 2428 C C . PRO A 1 301 ? -26.840 21.133 19.843 1.00 55.03 301 PRO A C 1
ATOM 2430 O O . PRO A 1 301 ? -27.402 21.673 20.791 1.00 55.03 301 PRO A O 1
ATOM 2433 N N . SER A 1 302 ? -27.025 21.573 18.591 1.00 50.88 302 SER A N 1
ATOM 2434 C CA . SER A 1 302 ? -27.599 22.901 18.287 1.00 50.88 302 SER A CA 1
ATOM 2435 C C . SER A 1 302 ? -29.023 22.906 17.709 1.00 50.88 302 SER A C 1
ATOM 2437 O O . SER A 1 302 ? -29.545 23.976 17.405 1.00 50.88 302 SER A O 1
ATOM 2439 N N . LEU A 1 303 ? -29.690 21.749 17.598 1.00 50.94 303 LEU A N 1
ATOM 2440 C CA . LEU A 1 303 ? -30.996 21.633 16.924 1.00 50.94 303 LEU A CA 1
ATOM 2441 C C . LEU A 1 303 ? -32.103 20.910 17.712 1.00 50.94 303 LEU A C 1
ATOM 2443 O O . LEU A 1 303 ? -33.113 20.534 17.122 1.00 50.94 303 LEU A O 1
ATOM 2447 N N . GLN A 1 304 ? -31.990 20.769 19.037 1.00 45.88 304 GLN A N 1
ATOM 2448 C CA . GLN A 1 304 ? -33.174 20.447 19.845 1.00 45.88 304 GLN A CA 1
ATOM 2449 C C . GLN A 1 304 ? -33.975 21.732 20.113 1.00 45.88 304 GLN A C 1
ATOM 2451 O O . GLN A 1 304 ? -33.506 22.578 20.879 1.00 45.88 304 GLN A O 1
ATOM 2456 N N . PRO A 1 305 ? -35.167 21.928 19.511 1.00 53.97 305 PRO A N 1
ATOM 2457 C CA . PRO A 1 305 ? -36.050 22.999 19.949 1.00 53.97 305 PRO A CA 1
ATOM 2458 C C . PRO A 1 305 ? -36.444 22.744 21.414 1.00 53.97 305 PRO A C 1
ATOM 2460 O O . PRO A 1 305 ? -36.668 21.586 21.786 1.00 53.97 305 PRO A O 1
ATOM 2463 N N . PRO A 1 306 ? -36.535 23.790 22.256 1.00 53.88 306 PRO A N 1
ATOM 2464 C CA . PRO A 1 306 ? -36.937 23.620 23.645 1.00 53.88 306 PRO A CA 1
ATOM 2465 C C . PRO A 1 306 ? -38.317 22.947 23.709 1.00 53.88 306 PRO A C 1
ATOM 2467 O O . PRO A 1 306 ? -39.171 23.228 22.856 1.00 53.88 306 PRO A O 1
ATOM 2470 N N . PRO A 1 307 ? -38.563 22.064 24.696 1.00 53.91 307 PRO A N 1
ATOM 2471 C CA . PRO A 1 307 ? -39.882 21.482 24.884 1.00 53.91 307 PRO A CA 1
ATOM 2472 C C . PRO A 1 307 ? -40.888 22.622 25.053 1.00 53.91 307 PRO A C 1
ATOM 2474 O O . PRO A 1 307 ? -40.715 23.496 25.903 1.00 53.91 307 PRO A O 1
ATOM 2477 N N . LYS A 1 308 ? -41.918 22.641 24.198 1.00 54.25 308 LYS A N 1
ATOM 2478 C CA . LYS A 1 308 ? -43.016 23.602 24.307 1.00 54.25 308 LYS A CA 1
ATOM 2479 C C . LYS A 1 308 ? -43.634 23.432 25.693 1.00 54.25 308 LYS A C 1
ATOM 2481 O O . LYS A 1 308 ? -44.195 22.379 25.982 1.00 54.25 308 LYS A O 1
ATOM 2486 N N . ALA A 1 309 ? -43.506 24.452 26.536 1.00 50.09 309 ALA A N 1
ATOM 2487 C CA . ALA A 1 309 ? -44.251 24.531 27.779 1.00 50.09 309 ALA A CA 1
ATOM 2488 C C . ALA A 1 309 ? -45.744 24.522 27.427 1.00 50.09 309 ALA A C 1
ATOM 2490 O O . ALA A 1 309 ? -46.230 25.414 26.728 1.00 50.09 309 ALA A O 1
ATOM 2491 N N . SER A 1 310 ? -46.451 23.475 27.847 1.00 50.84 310 SER A N 1
ATOM 2492 C CA . SER A 1 310 ? -47.910 23.447 27.813 1.00 50.84 310 SER A CA 1
ATOM 2493 C C . SER A 1 310 ? -48.433 24.604 28.671 1.00 50.84 310 SER A C 1
ATOM 2495 O O . SER A 1 310 ? -47.916 24.793 29.773 1.00 50.84 310 SER A O 1
ATOM 2497 N N . PRO A 1 311 ? -49.417 25.387 28.200 1.00 52.50 311 PRO A N 1
ATOM 2498 C CA . PRO A 1 311 ? -49.954 26.483 28.986 1.00 52.50 311 PRO A CA 1
ATOM 2499 C C . PRO A 1 311 ? -50.642 25.933 30.236 1.00 52.50 311 PRO A C 1
ATOM 2501 O O . PRO A 1 311 ? -51.445 25.000 30.163 1.00 52.50 311 PRO A O 1
ATOM 2504 N N . GLU A 1 312 ? -50.292 26.524 31.375 1.00 50.38 312 GLU A N 1
ATOM 2505 C CA . GLU A 1 312 ? -51.011 26.396 32.634 1.00 50.38 312 GLU A CA 1
ATOM 2506 C C . GLU A 1 312 ? -52.506 26.631 32.388 1.00 50.38 312 GLU A C 1
ATOM 2508 O O . GLU A 1 312 ? -52.914 27.688 31.906 1.00 50.38 312 GLU A O 1
ATOM 2513 N N . HIS A 1 313 ? -53.336 25.651 32.743 1.00 47.12 313 HIS A N 1
ATOM 2514 C CA . HIS A 1 313 ? -54.735 25.923 33.037 1.00 47.12 313 HIS A CA 1
ATOM 2515 C C . HIS A 1 313 ? -54.797 26.655 34.378 1.00 47.12 313 HIS A C 1
ATOM 2517 O O . HIS A 1 313 ? -54.911 26.043 35.437 1.00 47.12 313 HIS A O 1
ATOM 2523 N N . ALA A 1 314 ? -54.699 27.978 34.306 1.00 50.81 314 ALA A N 1
ATOM 2524 C CA . ALA A 1 314 ? -55.291 28.868 35.283 1.00 50.81 314 ALA A CA 1
ATOM 2525 C C . ALA A 1 314 ? -56.637 29.335 34.719 1.00 50.81 314 ALA A C 1
ATOM 2527 O O . ALA A 1 314 ? -56.660 30.029 33.712 1.00 50.81 314 ALA A O 1
ATOM 2528 N N . ASP A 1 315 ? -57.723 28.877 35.339 1.00 44.94 315 ASP A N 1
ATOM 2529 C CA . ASP A 1 315 ? -58.992 29.595 35.542 1.00 44.94 315 ASP A CA 1
ATOM 2530 C C . ASP A 1 315 ? -59.830 28.722 36.501 1.00 44.94 315 ASP A C 1
ATOM 2532 O O . ASP A 1 315 ? -60.176 27.587 36.185 1.00 44.94 315 ASP A O 1
ATOM 2536 N N . CYS A 1 316 ? -59.867 29.057 37.795 1.00 43.66 316 CYS A N 1
ATOM 2537 C CA . CYS A 1 316 ? -60.883 29.907 38.440 1.00 43.66 316 CYS A CA 1
ATOM 2538 C C . CYS A 1 316 ? -62.307 29.313 38.413 1.00 43.66 316 CYS A C 1
ATOM 2540 O O . CYS A 1 316 ? -63.044 29.523 37.453 1.00 43.66 316 CYS A O 1
ATOM 2542 N N . ILE A 1 317 ? -62.708 28.629 39.496 1.00 43.41 317 ILE A N 1
ATOM 2543 C CA . ILE A 1 317 ? -63.671 29.049 40.551 1.00 43.41 317 ILE A CA 1
ATOM 2544 C C . ILE A 1 317 ? -63.807 27.900 41.561 1.00 43.41 317 ILE A C 1
ATOM 2546 O O . ILE A 1 317 ? -63.983 26.742 41.122 1.00 43.41 317 ILE A O 1
#

Secondary structure (DSSP, 8-state):
---------------------------------------------------S-S-TT--TTTHHHHGGGSPPP-TT-HHHHS-HHHHTTS-HHHHHHHHHHHHHHHHHHHHHHHHHHIIIIIIHHHHHTT-S-HHHHHHHSSSHHHHHHHHHHHHHHHHHHHHT-SS----HHHHHHHHSHHHHHHHHHHHHHHHHTHHHHHHHHHHHHHH-HHHHHHHHHHHHSGGGTT--HHHHHHHHHHHHHHHHHHHHHHHHHSPTTSHHHHHHHHHHHHHHHHHHHHHHHHHHHHHHHHHHHHHTTS--PPP--PPP-----

Sequence (317 aa):
MDVATEAARLHQSASSSASSLSTRSLENPTPPFTPKMGRRSIKSPSLGFCTDALLPHLLEEDLGQLLDLEPEPDAQNWQHTVGKDVVAGLSQREIDRREVINELFVMEASHLRMLRVLDLIFYQWMKKENLMPREELARLFPNLPELIEIHNSWREAIRKLREEGPIIRDIGDLMLAWFDGPGREELQQVAAQFCSYQSIALGLIKTKQCKESCFQLFMQEAESHPRCRWLQFRDLIMSEMQLLTKYPLLLESVLKHTEGGTAEHEKLCQAWDQCREILKYVSEAVKQTENRHRLEGLVSPSLQPPPKASPEHADCI

InterPro domains:
  IPR000219 Dbl homology domain [PF00621] (100-282)
  IPR000219 Dbl homology domain [PS50010] (96-285)
  IPR000219 Dbl homology domain [SM00325] (100-284)
  IPR000219 Dbl homology domain [cd00160] (97-282)
  IPR035899 Dbl homology (DH) domain superfamily [G3DSA:1.20.900.10] (70-300)
  IPR035899 Dbl homology (DH) domain superfamily [SSF48065] (76-298)

Organism: Ursus americanus (NCBI:txid9643)

Radius of gyration: 31.63 Å; chains: 1; bounding box: 95×73×97 Å

pLDDT: mean 76.99, std 23.89, range [30.14, 98.62]